Protein AF-A0AAV9MXY5-F1 (afdb_monomer_lite)

Organism: NCBI:txid1690606

Radius of gyration: 18.82 Å; chains: 1; bounding box: 54×36×56 Å

pLDDT: mean 80.59, std 15.65, range [31.28, 97.62]

InterPro domains:
  IPR021858 Fungal transcription factor [PF11951] (12-237)

Sequence (259 aa):
MIIPELVSSTISHNREIFGITLEMYAYLELVSRGTFNSLPGSDGFLPSSISRVLDLVGNFDTCGFLFGIGFDLFNLFPRVCDLRQNRLMQRTEVECSDQTVVQYYQELEQTIRSWQPPRDPLVDKDPEDQSMDLVMVAQMYQQAMLIFLHASFHTATSELDVLQAKIAGIIPEMFCVLRILSSTVSTTMIWPLMMVGSFLRDSAIQEELRIMFRKDPSRSRISRLAVQLLEWVWDDESAFGLSGLDAMVKHHAVDFCFT

Secondary structure (DSSP, 8-state):
---HHHHHHHHHH-HHHHHHHHHHHHHHHHHHHHH-S-STT-SS--HHHHHHHHHHHTTSTTTTTTTGGGHHHHTTHHHHHHHHHHHHHHHHSS----HHHHHHHHHHHHHHHH--------SSS-TTSS-HHHHHHHHHHHHHHHHHHHHHH--SGGGHHHHHHHHTTHHHHHHHHHHH--S---TTTHHHHHHHHTT---HHHHHHHHHHHHT-TT--HHHHHHHHHHHHHHH-TT--HHHHHHHHHHHTT------

Foldseek 3Di:
DDDPVVVVVVCVPCVLVVLVVLLLVLLLVLLDLLQACQAPPVPDDQLVVSLVSLVVSVPGPNRCVQCPLLSVVSNCSSLLSVLLVVLVVCVVPPDDPPPVSVVSLVVSLCVLVPDARDPDPPDPPDPVPPPPLSRLLSVLSSLLVQLSSLCSNQVDPVCVVVSCVSNVVSLVVNVVSVVVRPDACDPSNLSSLLQSLQADQDPVVLVVSVVRLVPPPVVDPSSVVSNVLSVQSNVDPPQGGSNNSNVSCVVVVDDPDPD

Structure (mmCIF, N/CA/C/O backbone):
data_AF-A0AAV9MXY5-F1
#
_entry.id   AF-A0AAV9MXY5-F1
#
loop_
_atom_site.group_PDB
_atom_site.id
_atom_site.type_symbol
_atom_site.label_atom_id
_atom_site.label_alt_id
_atom_site.label_comp_id
_atom_site.label_asym_id
_atom_site.label_entity_id
_atom_site.label_seq_id
_atom_site.pdbx_PDB_ins_code
_atom_site.Cartn_x
_atom_site.Cartn_y
_atom_site.Cartn_z
_atom_site.occupancy
_atom_site.B_iso_or_equiv
_atom_site.auth_seq_id
_atom_site.auth_comp_id
_atom_site.auth_asym_id
_atom_site.auth_atom_id
_atom_site.pdbx_PDB_model_num
ATOM 1 N N . MET A 1 1 ? 22.447 -16.712 8.320 1.00 32.91 1 MET A N 1
ATOM 2 C CA . MET A 1 1 ? 23.877 -16.340 8.256 1.00 32.91 1 MET A CA 1
ATOM 3 C C . MET A 1 1 ? 24.363 -16.637 6.843 1.00 32.91 1 MET A C 1
ATOM 5 O O . MET A 1 1 ? 24.667 -17.781 6.541 1.00 32.91 1 MET A O 1
ATOM 9 N N . ILE A 1 2 ? 24.284 -15.649 5.948 1.00 38.66 2 ILE A N 1
ATOM 10 C CA . ILE A 1 2 ? 24.702 -15.780 4.543 1.00 38.66 2 ILE A CA 1
ATOM 11 C C . ILE A 1 2 ? 26.187 -15.413 4.475 1.00 38.66 2 ILE A C 1
ATOM 13 O O . ILE A 1 2 ? 26.591 -14.394 5.030 1.00 38.66 2 ILE A O 1
ATOM 17 N N . ILE A 1 3 ? 26.993 -16.280 3.862 1.00 42.16 3 ILE A N 1
ATOM 18 C CA . ILE A 1 3 ? 28.456 -16.175 3.784 1.00 42.16 3 ILE A CA 1
ATOM 19 C C . ILE A 1 3 ? 28.829 -14.972 2.885 1.00 42.16 3 ILE A C 1
ATOM 21 O O . ILE A 1 3 ? 28.513 -15.010 1.694 1.00 42.16 3 ILE A O 1
ATOM 25 N N . PRO A 1 4 ? 29.509 -13.927 3.401 1.00 52.19 4 PRO A N 1
ATOM 26 C CA . PRO A 1 4 ? 29.829 -12.701 2.650 1.00 52.19 4 PRO A CA 1
ATOM 27 C C . PRO A 1 4 ? 30.683 -12.919 1.387 1.00 52.19 4 PRO A C 1
ATOM 29 O O . PRO A 1 4 ? 30.607 -12.146 0.435 1.00 52.19 4 PRO A O 1
ATOM 32 N N . GLU A 1 5 ? 31.475 -13.991 1.352 1.00 40.75 5 GLU A N 1
ATOM 33 C CA . GLU A 1 5 ? 32.420 -14.283 0.264 1.00 40.75 5 GLU A CA 1
ATOM 34 C C . GLU A 1 5 ? 31.751 -14.871 -0.992 1.00 40.75 5 GLU A C 1
ATOM 36 O O . GLU A 1 5 ? 32.193 -14.596 -2.106 1.00 40.75 5 GLU A O 1
ATOM 41 N N . LEU A 1 6 ? 30.637 -15.600 -0.843 1.00 43.00 6 LEU A N 1
ATOM 42 C CA . LEU A 1 6 ? 29.835 -16.110 -1.970 1.00 43.00 6 LEU A CA 1
ATOM 43 C C . LEU A 1 6 ? 29.001 -15.006 -2.636 1.00 43.00 6 LEU A C 1
ATOM 45 O O . LEU A 1 6 ? 28.733 -15.053 -3.836 1.00 43.00 6 LEU A O 1
ATOM 49 N N . VAL A 1 7 ? 28.625 -13.987 -1.863 1.00 53.75 7 VAL A N 1
ATOM 50 C CA . VAL A 1 7 ? 27.877 -12.819 -2.338 1.00 53.75 7 VAL A CA 1
ATOM 51 C C . VAL A 1 7 ? 28.765 -11.947 -3.236 1.00 53.75 7 VAL A C 1
ATOM 53 O O . VAL A 1 7 ? 28.333 -11.529 -4.303 1.00 53.75 7 VAL A O 1
ATOM 56 N N . SER A 1 8 ? 30.040 -11.763 -2.886 1.00 54.41 8 SER A N 1
ATOM 57 C CA . SER A 1 8 ? 30.990 -10.945 -3.658 1.00 54.41 8 SER A CA 1
ATOM 58 C C . SER A 1 8 ? 31.306 -11.508 -5.059 1.00 54.41 8 SER A C 1
ATOM 60 O O . SER A 1 8 ? 31.252 -10.762 -6.041 1.00 54.41 8 SER A O 1
ATOM 62 N N . SER A 1 9 ? 31.564 -12.817 -5.201 1.00 49.19 9 SER 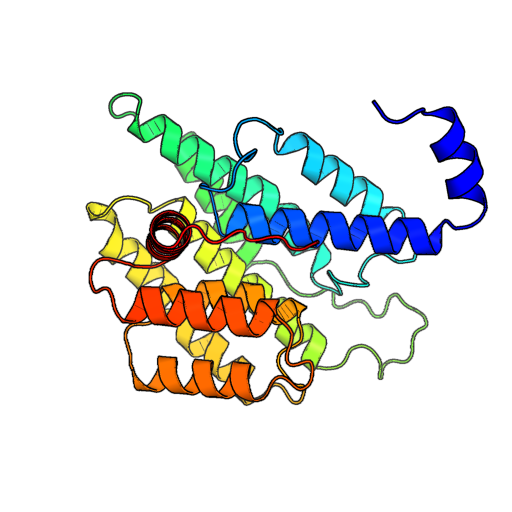A N 1
ATOM 63 C CA . SER A 1 9 ? 31.923 -13.381 -6.515 1.00 49.19 9 SER A CA 1
ATOM 64 C C . SER A 1 9 ? 30.714 -13.553 -7.445 1.00 49.19 9 SER A C 1
ATOM 66 O O . SER A 1 9 ? 30.828 -13.308 -8.647 1.00 49.19 9 SER A O 1
ATOM 68 N N . THR A 1 10 ? 29.532 -13.863 -6.903 1.00 53.00 10 THR A N 1
ATOM 69 C CA . THR A 1 10 ? 28.300 -14.053 -7.693 1.00 53.00 10 THR A CA 1
ATOM 70 C C . THR A 1 10 ? 27.704 -12.722 -8.173 1.00 53.00 10 THR A C 1
ATOM 72 O O . THR A 1 10 ? 27.233 -12.640 -9.309 1.00 53.00 10 THR A O 1
ATOM 75 N N . ILE A 1 11 ? 27.792 -11.654 -7.364 1.00 55.50 11 ILE A N 1
ATOM 76 C CA . ILE A 1 11 ? 27.345 -10.298 -7.745 1.00 55.50 11 ILE A CA 1
ATOM 77 C C . ILE A 1 11 ? 28.124 -9.767 -8.956 1.00 55.50 11 ILE A C 1
ATOM 79 O O . ILE A 1 11 ? 27.550 -9.072 -9.791 1.00 55.50 11 ILE A O 1
ATOM 83 N N . SER A 1 12 ? 29.408 -10.117 -9.089 1.00 55.81 12 SER A N 1
ATOM 84 C CA . SER A 1 12 ? 30.239 -9.631 -10.199 1.00 55.81 12 SER A CA 1
ATOM 85 C C . SER A 1 12 ? 29.849 -10.189 -11.576 1.00 55.81 12 SER A C 1
ATOM 87 O O . SER A 1 12 ? 30.065 -9.509 -12.574 1.00 55.81 12 SER A O 1
ATOM 89 N N . HIS A 1 13 ? 29.250 -11.387 -11.644 1.00 61.22 13 HIS A N 1
ATOM 90 C CA . HIS A 1 13 ? 28.918 -12.050 -12.915 1.00 61.22 13 HIS A CA 1
ATOM 91 C C . HIS A 1 13 ? 27.433 -11.958 -13.303 1.00 61.22 13 HIS A C 1
ATOM 93 O O . HIS A 1 13 ? 27.122 -12.121 -14.476 1.00 61.22 13 HIS A O 1
ATOM 99 N N . ASN A 1 14 ? 26.521 -11.674 -12.361 1.00 80.25 14 ASN A N 1
ATOM 100 C CA . ASN A 1 14 ? 25.072 -11.596 -12.613 1.00 80.25 14 ASN A CA 1
ATOM 101 C C . ASN A 1 14 ? 24.419 -10.402 -11.891 1.00 80.25 14 ASN A C 1
ATOM 103 O O . ASN A 1 14 ? 23.392 -10.543 -11.220 1.00 80.25 14 ASN A O 1
ATOM 107 N N . ARG A 1 15 ? 25.033 -9.217 -12.002 1.00 84.75 15 ARG A N 1
ATOM 108 C CA . ARG A 1 15 ? 24.590 -7.987 -11.320 1.00 84.75 15 ARG A CA 1
ATOM 109 C C . ARG A 1 15 ? 23.134 -7.620 -11.636 1.00 84.75 15 ARG A C 1
ATOM 111 O O . ARG A 1 15 ? 22.418 -7.190 -10.739 1.00 84.75 15 ARG A O 1
ATOM 118 N N . GLU A 1 16 ? 22.691 -7.843 -12.872 1.00 85.75 16 GLU A N 1
ATOM 119 C CA . GLU A 1 16 ? 21.318 -7.570 -13.320 1.00 85.75 16 GLU A CA 1
ATOM 120 C C . GLU A 1 16 ? 20.289 -8.494 -12.656 1.00 85.75 16 GLU A C 1
ATOM 122 O O . GLU A 1 16 ? 19.310 -8.024 -12.084 1.00 85.75 16 GLU A O 1
ATOM 127 N N . ILE A 1 17 ? 20.534 -9.811 -12.659 1.00 87.44 17 ILE A N 1
ATOM 128 C CA . ILE A 1 17 ? 19.643 -10.792 -12.013 1.00 87.44 17 ILE A CA 1
ATOM 129 C C . ILE A 1 17 ? 19.535 -10.495 -10.518 1.00 87.44 17 ILE A C 1
ATOM 131 O O . ILE A 1 17 ? 18.446 -10.561 -9.945 1.00 87.44 17 ILE A O 1
ATOM 135 N N . PHE A 1 18 ? 20.658 -10.148 -9.886 1.00 87.88 18 PHE A N 1
ATOM 136 C CA . PHE A 1 18 ? 20.669 -9.762 -8.483 1.00 87.88 18 PHE A CA 1
ATOM 137 C C . PHE A 1 18 ? 19.835 -8.498 -8.238 1.00 87.88 18 PHE A C 1
ATOM 139 O O . PHE A 1 18 ? 19.018 -8.499 -7.322 1.00 87.88 18 PHE A O 1
ATOM 146 N N . GLY A 1 19 ? 19.986 -7.465 -9.073 1.00 88.06 19 GLY A N 1
ATOM 147 C CA . GLY A 1 19 ? 19.193 -6.236 -8.991 1.00 88.06 19 GLY A CA 1
ATOM 148 C C . GLY A 1 19 ? 17.689 -6.495 -9.116 1.00 88.06 19 GLY A C 1
ATOM 149 O O . GLY A 1 19 ? 16.928 -6.080 -8.246 1.00 88.06 19 GLY A O 1
ATOM 150 N N . ILE A 1 20 ? 17.266 -7.271 -10.121 1.00 88.94 20 ILE A N 1
ATOM 151 C CA . ILE A 1 20 ? 15.855 -7.656 -10.319 1.00 88.94 20 ILE A CA 1
ATOM 152 C C . ILE A 1 20 ? 15.326 -8.451 -9.121 1.00 88.94 20 ILE A C 1
ATOM 154 O O . ILE A 1 20 ? 14.240 -8.175 -8.618 1.00 88.94 20 ILE A O 1
ATOM 158 N N . THR A 1 21 ? 16.092 -9.432 -8.640 1.00 89.00 21 THR A N 1
ATOM 159 C CA . THR A 1 21 ? 15.683 -10.270 -7.500 1.00 89.00 21 THR A CA 1
ATOM 160 C C . THR A 1 21 ? 15.560 -9.442 -6.222 1.00 89.00 21 THR A C 1
ATOM 162 O O . THR A 1 21 ? 14.642 -9.653 -5.430 1.00 89.00 21 THR A O 1
ATOM 165 N N . LEU A 1 22 ? 16.467 -8.484 -6.021 1.00 89.56 22 LEU A N 1
ATOM 166 C CA . LEU A 1 22 ? 16.436 -7.584 -4.876 1.00 89.56 22 LEU A CA 1
ATOM 167 C C . LEU A 1 22 ? 15.227 -6.646 -4.938 1.00 89.56 22 LEU A C 1
ATOM 169 O O . LEU A 1 22 ? 14.566 -6.448 -3.921 1.00 89.56 22 LEU A O 1
ATOM 173 N N . GLU A 1 23 ? 14.905 -6.119 -6.121 1.00 89.38 23 GLU A N 1
ATOM 174 C CA . GLU A 1 23 ? 13.713 -5.297 -6.331 1.00 89.38 23 GLU A CA 1
ATOM 175 C C . GLU A 1 23 ? 12.422 -6.101 -6.107 1.00 89.38 23 GLU A C 1
ATOM 177 O O . GLU A 1 23 ? 11.526 -5.633 -5.408 1.00 89.38 23 GLU A O 1
ATOM 182 N N . MET A 1 24 ? 12.352 -7.342 -6.604 1.00 88.69 24 MET A N 1
ATOM 183 C CA . MET A 1 24 ? 11.257 -8.281 -6.315 1.00 88.69 24 MET A CA 1
ATOM 184 C C . MET A 1 24 ? 11.088 -8.511 -4.819 1.00 88.69 24 MET A C 1
ATOM 186 O O . MET A 1 24 ? 9.983 -8.369 -4.299 1.00 88.69 24 MET A O 1
ATOM 190 N N . TYR A 1 25 ? 12.174 -8.827 -4.116 1.00 88.38 25 TYR A N 1
ATOM 191 C CA . TYR A 1 25 ? 12.146 -9.009 -2.669 1.00 88.38 25 TYR A CA 1
ATOM 192 C C . TYR A 1 25 ? 11.633 -7.751 -1.958 1.00 88.38 25 TYR A C 1
ATOM 194 O O . TYR A 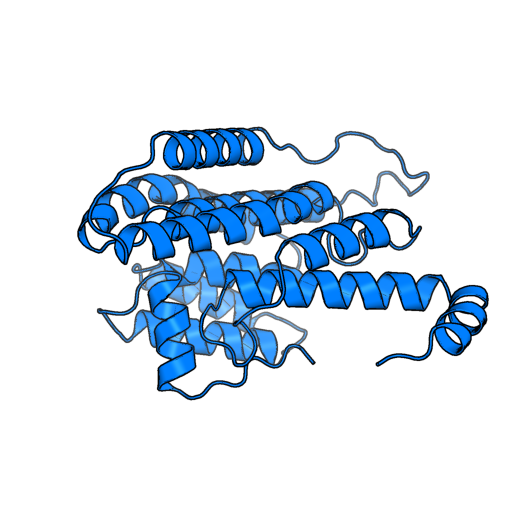1 25 ? 10.727 -7.843 -1.133 1.00 88.38 25 TYR A O 1
ATOM 202 N N . ALA A 1 26 ? 12.163 -6.575 -2.308 1.00 88.94 26 ALA A N 1
ATOM 203 C CA . ALA A 1 26 ? 11.759 -5.311 -1.705 1.00 88.94 26 ALA A CA 1
ATOM 204 C C . ALA A 1 26 ? 10.272 -5.016 -1.942 1.00 88.94 26 ALA A C 1
ATOM 206 O O . ALA A 1 26 ? 9.554 -4.670 -1.005 1.00 88.94 26 ALA A O 1
ATOM 207 N N . TYR A 1 27 ? 9.798 -5.197 -3.176 1.00 89.12 27 TYR A N 1
ATOM 208 C CA . TYR A 1 27 ? 8.403 -4.985 -3.542 1.00 89.12 27 TYR A CA 1
ATOM 209 C C . TYR A 1 27 ? 7.473 -5.894 -2.737 1.00 89.12 27 TYR A C 1
ATOM 211 O O . TYR A 1 27 ? 6.539 -5.408 -2.097 1.00 89.12 27 TYR A O 1
ATOM 219 N N . LEU A 1 28 ? 7.757 -7.199 -2.729 1.00 85.69 28 LEU A N 1
ATOM 220 C CA . LEU A 1 28 ? 6.952 -8.203 -2.035 1.00 85.69 28 LEU A CA 1
ATOM 221 C C . LEU A 1 28 ? 6.921 -7.967 -0.522 1.00 85.69 28 LEU A C 1
ATOM 223 O O . LEU A 1 28 ? 5.862 -8.064 0.099 1.00 85.69 28 LEU A O 1
ATOM 227 N N . GLU A 1 29 ? 8.060 -7.604 0.062 1.00 84.25 29 GLU A N 1
ATOM 228 C CA . GLU A 1 29 ? 8.167 -7.306 1.488 1.00 84.25 29 GLU A CA 1
ATOM 229 C C . GLU A 1 29 ? 7.331 -6.079 1.875 1.00 84.25 29 GLU A C 1
ATOM 231 O O . GLU A 1 29 ? 6.600 -6.110 2.869 1.00 84.25 29 GLU A O 1
ATOM 236 N N . LEU A 1 30 ? 7.386 -5.010 1.072 1.00 86.38 30 LEU A N 1
ATOM 237 C CA . LEU A 1 30 ? 6.607 -3.795 1.310 1.00 86.38 30 LEU A CA 1
ATOM 238 C C . LEU A 1 30 ? 5.102 -4.060 1.237 1.00 86.38 30 LEU A C 1
ATOM 240 O O . LEU A 1 30 ? 4.377 -3.725 2.176 1.00 86.38 30 LEU A O 1
ATOM 244 N N . VAL A 1 31 ? 4.625 -4.695 0.162 1.00 83.31 31 VAL A N 1
ATOM 245 C CA . VAL A 1 31 ? 3.184 -4.946 -0.014 1.00 83.31 31 VAL A CA 1
ATOM 246 C C . VAL A 1 31 ? 2.647 -5.930 1.023 1.00 83.31 31 VAL A C 1
ATOM 248 O O . VAL A 1 31 ? 1.537 -5.742 1.522 1.00 83.31 31 VAL A O 1
ATOM 251 N N . SER A 1 32 ? 3.436 -6.936 1.407 1.00 80.56 32 SER A N 1
ATOM 252 C CA . SER A 1 32 ? 3.076 -7.894 2.454 1.00 80.56 32 SER A CA 1
ATOM 253 C C . SER A 1 32 ? 2.887 -7.197 3.803 1.00 80.56 32 SER A C 1
ATOM 255 O O . SER A 1 32 ? 1.805 -7.265 4.392 1.00 80.56 32 SER A O 1
ATOM 257 N N . ARG A 1 33 ? 3.893 -6.432 4.250 1.00 76.56 33 ARG A N 1
ATOM 258 C CA . ARG A 1 33 ? 3.854 -5.714 5.535 1.00 76.56 33 ARG A CA 1
ATOM 259 C C . ARG A 1 33 ? 2.821 -4.603 5.581 1.00 76.56 33 ARG A C 1
ATOM 261 O O . ARG A 1 33 ? 2.211 -4.377 6.622 1.00 76.56 33 ARG A O 1
ATOM 268 N N . GLY A 1 34 ? 2.637 -3.887 4.474 1.00 72.50 34 GLY A N 1
ATOM 269 C CA . GLY A 1 34 ? 1.617 -2.848 4.404 1.00 72.50 34 GLY A CA 1
ATOM 270 C C . GLY A 1 34 ? 0.218 -3.414 4.578 1.00 72.50 34 GLY A C 1
ATOM 271 O O . GLY A 1 34 ? -0.623 -2.816 5.243 1.00 72.50 34 GLY A O 1
ATOM 272 N N . THR A 1 35 ? -0.023 -4.601 4.032 1.00 75.25 35 THR A N 1
ATOM 273 C CA . THR A 1 35 ? -1.357 -5.200 4.054 1.00 75.25 35 THR A CA 1
ATOM 274 C C . THR A 1 35 ? -1.633 -5.934 5.363 1.00 75.25 35 THR A C 1
ATOM 276 O O . THR A 1 35 ? -2.729 -5.803 5.903 1.00 75.25 35 THR A O 1
ATOM 279 N N . PHE A 1 36 ? -0.650 -6.661 5.905 1.00 76.31 36 PHE A N 1
ATOM 280 C CA . PHE A 1 36 ? -0.881 -7.593 7.007 1.00 76.31 36 PHE A CA 1
ATOM 281 C C . PHE A 1 36 ? 0.110 -7.398 8.159 1.00 76.31 36 PHE A C 1
ATOM 283 O O . PHE A 1 36 ? 1.306 -7.655 8.031 1.00 76.31 36 PHE A O 1
ATOM 290 N N . ASN A 1 37 ? -0.404 -7.036 9.334 1.00 67.75 37 ASN A N 1
ATOM 291 C CA . ASN A 1 37 ? 0.366 -7.055 10.582 1.00 67.75 37 ASN A CA 1
ATOM 292 C C . ASN A 1 37 ? 0.519 -8.473 11.152 1.00 67.75 37 ASN A C 1
ATOM 294 O O . ASN A 1 37 ? 1.359 -8.723 12.013 1.00 67.75 37 ASN A O 1
ATOM 298 N N . SER A 1 38 ? -0.338 -9.390 10.714 1.00 55.78 38 SER A N 1
ATOM 299 C CA . SER A 1 38 ? -0.588 -10.670 11.378 1.00 55.78 38 SER A CA 1
ATOM 300 C C . SER A 1 38 ? 0.292 -11.830 10.911 1.00 55.78 38 SER A C 1
ATOM 302 O O . SER A 1 38 ? 0.141 -12.938 11.424 1.00 55.78 38 SER A O 1
ATOM 304 N N . LEU A 1 39 ? 1.158 -11.609 9.920 1.00 58.00 39 LEU A N 1
ATOM 305 C CA . LEU A 1 39 ? 1.972 -12.674 9.337 1.00 58.00 39 LEU A CA 1
ATOM 306 C C . LEU A 1 39 ? 3.083 -13.128 10.307 1.00 58.00 39 LEU A C 1
ATOM 308 O O . LEU A 1 39 ? 3.733 -12.282 10.923 1.00 58.00 39 LEU A O 1
ATOM 312 N N . PRO A 1 40 ? 3.343 -14.444 10.437 1.00 45.28 40 PRO A N 1
ATOM 313 C CA . PRO A 1 40 ? 4.434 -14.957 11.266 1.00 45.28 40 PRO A CA 1
ATOM 314 C C . PRO A 1 40 ? 5.779 -14.332 10.861 1.00 45.28 40 PRO A C 1
ATOM 316 O O . PRO A 1 40 ? 6.173 -14.412 9.701 1.00 45.28 40 PRO A O 1
ATOM 319 N N . GLY A 1 41 ? 6.491 -13.711 11.809 1.00 50.38 41 GLY A N 1
ATOM 320 C CA . GLY A 1 41 ? 7.754 -13.000 11.543 1.00 50.38 41 GLY A CA 1
ATOM 321 C C . GLY A 1 41 ? 7.619 -11.493 11.281 1.00 50.38 41 GLY A C 1
ATOM 322 O O . GLY A 1 41 ? 8.631 -10.832 11.048 1.00 50.38 41 GLY A O 1
ATOM 323 N N . SER A 1 42 ? 6.406 -10.929 11.368 1.00 51.00 42 SER A N 1
ATOM 324 C CA . SER A 1 42 ? 6.199 -9.472 11.436 1.00 51.00 42 SER A CA 1
ATOM 325 C C . SER A 1 42 ? 6.752 -8.856 12.732 1.00 51.00 42 SER A C 1
ATOM 327 O O . SER A 1 42 ? 7.069 -7.664 12.765 1.00 51.00 42 SER A O 1
ATOM 329 N N . ASP A 1 43 ? 6.959 -9.680 13.763 1.00 45.28 43 ASP A N 1
ATOM 330 C CA . ASP A 1 43 ? 7.679 -9.323 14.982 1.00 45.28 43 ASP A CA 1
ATOM 331 C C . ASP A 1 43 ? 9.185 -9.171 14.698 1.00 45.28 43 ASP A C 1
ATOM 333 O O . ASP A 1 43 ? 9.959 -10.129 14.715 1.00 45.28 43 ASP A O 1
ATOM 337 N N . GLY A 1 44 ? 9.625 -7.931 14.476 1.00 49.72 44 GLY A N 1
ATOM 338 C CA . GLY A 1 44 ? 10.986 -7.528 14.846 1.00 49.72 44 GLY A CA 1
ATOM 339 C C . GLY A 1 44 ? 12.028 -7.343 13.742 1.00 49.72 44 GLY A C 1
ATOM 340 O O . GLY A 1 44 ? 13.189 -7.104 14.075 1.00 49.72 44 GLY A O 1
ATOM 341 N N . PHE A 1 45 ? 11.687 -7.364 12.449 1.00 46.53 45 PHE A N 1
ATOM 342 C CA . PHE A 1 45 ? 12.632 -6.850 11.445 1.00 46.53 45 PHE A CA 1
ATOM 343 C C . PHE A 1 45 ? 12.438 -5.341 11.279 1.00 46.53 45 PHE A C 1
ATOM 345 O O . PHE A 1 45 ? 11.397 -4.893 10.790 1.00 46.53 45 PHE A O 1
ATOM 352 N N . LEU A 1 46 ? 13.441 -4.570 11.708 1.00 52.88 46 LEU A N 1
ATOM 353 C CA . LEU A 1 46 ? 13.393 -3.112 11.741 1.00 52.88 46 LEU A CA 1
ATOM 354 C C . LEU A 1 46 ? 13.049 -2.523 10.358 1.00 52.88 46 LEU A C 1
ATOM 356 O O . LEU A 1 46 ? 13.713 -2.876 9.379 1.00 52.88 46 LEU A O 1
ATOM 360 N N . PRO A 1 47 ? 12.112 -1.564 10.281 1.00 58.47 47 PRO A N 1
ATOM 361 C CA . PRO A 1 47 ? 11.858 -0.717 9.109 1.00 58.47 47 PRO A CA 1
ATOM 362 C C . PRO A 1 47 ? 13.133 -0.104 8.502 1.00 58.47 47 PRO A C 1
ATOM 364 O O . PRO A 1 47 ? 13.244 0.059 7.290 1.00 58.47 47 PRO A O 1
ATOM 367 N N . SER A 1 48 ? 14.172 0.099 9.319 1.00 61.03 48 SER A N 1
ATOM 368 C CA . SER A 1 48 ? 15.500 0.526 8.864 1.00 61.03 48 SER A CA 1
ATOM 369 C C . SER A 1 48 ? 16.182 -0.444 7.890 1.00 61.03 48 SER A C 1
ATOM 371 O O . SER A 1 48 ? 17.027 -0.028 7.102 1.00 61.03 48 SER A O 1
ATOM 373 N N . SER A 1 49 ? 15.833 -1.731 7.910 1.00 74.12 49 SER A N 1
ATOM 374 C CA . SER A 1 49 ? 16.430 -2.730 7.021 1.00 74.12 49 SER A CA 1
ATOM 375 C C . SER A 1 49 ? 15.847 -2.663 5.615 1.00 74.12 49 SER A C 1
ATOM 377 O O . SER A 1 49 ? 16.598 -2.792 4.653 1.00 74.12 49 SER A O 1
ATOM 379 N N . ILE A 1 50 ? 14.536 -2.425 5.480 1.00 81.50 50 ILE A N 1
ATOM 380 C CA . ILE A 1 50 ? 13.900 -2.309 4.162 1.00 81.50 50 ILE A CA 1
ATOM 381 C C . ILE A 1 50 ? 14.279 -0.993 3.479 1.00 81.50 50 ILE A C 1
ATOM 383 O O . ILE A 1 50 ? 14.568 -1.013 2.288 1.00 81.50 50 ILE A O 1
ATOM 387 N N . SER A 1 51 ? 14.420 0.111 4.223 1.00 84.00 51 SER A N 1
ATOM 388 C CA . SER A 1 51 ? 14.934 1.369 3.661 1.00 84.00 51 SER A CA 1
ATOM 389 C C . SER A 1 51 ? 16.338 1.193 3.078 1.00 84.00 51 SER A C 1
ATOM 391 O O . SER A 1 51 ? 16.589 1.595 1.952 1.00 84.00 51 SER A O 1
ATOM 393 N N . ARG A 1 52 ? 17.229 0.477 3.780 1.00 84.69 52 ARG A N 1
ATOM 394 C CA . ARG A 1 52 ? 18.573 0.160 3.261 1.00 84.69 52 ARG A CA 1
ATOM 395 C C . ARG A 1 52 ? 18.543 -0.736 2.026 1.00 84.69 52 ARG A C 1
ATOM 397 O O . ARG A 1 52 ? 19.428 -0.637 1.182 1.00 84.69 52 ARG A O 1
ATOM 404 N N . VAL A 1 53 ? 17.570 -1.644 1.941 1.00 85.62 53 VAL A N 1
ATOM 405 C CA . VAL A 1 53 ? 17.368 -2.476 0.750 1.00 85.62 53 VAL A CA 1
ATOM 406 C C . VAL A 1 53 ? 16.898 -1.614 -0.420 1.00 85.62 53 VAL A C 1
ATOM 408 O O . VAL A 1 53 ? 17.433 -1.779 -1.508 1.00 85.62 53 VAL A O 1
ATOM 411 N N . LEU A 1 54 ? 15.977 -0.671 -0.208 1.00 87.19 54 LEU A N 1
ATOM 412 C CA . LEU A 1 54 ? 15.540 0.266 -1.247 1.00 87.19 54 LEU A CA 1
ATOM 413 C C . LEU A 1 54 ? 16.688 1.169 -1.716 1.00 87.19 54 LEU A C 1
ATOM 415 O O . LEU A 1 54 ? 16.922 1.263 -2.919 1.00 87.19 54 LEU A O 1
ATOM 419 N N . ASP A 1 55 ? 17.479 1.722 -0.793 1.00 88.50 55 ASP A N 1
ATOM 420 C CA . ASP A 1 55 ? 18.691 2.482 -1.132 1.00 88.50 55 ASP A CA 1
ATOM 421 C C . ASP A 1 55 ? 19.644 1.644 -1.998 1.00 88.50 55 ASP A C 1
ATOM 423 O O . ASP A 1 55 ? 20.239 2.137 -2.955 1.00 88.50 55 ASP A O 1
ATOM 427 N N . LEU A 1 56 ? 19.786 0.351 -1.680 1.00 87.00 56 LEU A N 1
ATOM 428 C CA . LEU A 1 56 ? 20.613 -0.573 -2.446 1.00 87.00 56 LEU A CA 1
ATOM 429 C C . LEU A 1 56 ? 20.023 -0.858 -3.835 1.00 87.00 56 LEU A C 1
ATOM 431 O O . LEU A 1 56 ? 20.787 -0.843 -4.797 1.00 87.00 56 LEU A O 1
ATOM 435 N N . VAL A 1 57 ? 18.708 -1.077 -3.950 1.00 87.81 57 VAL A N 1
ATOM 436 C CA . VAL A 1 57 ? 17.995 -1.262 -5.230 1.00 87.81 57 VAL A CA 1
ATOM 437 C C . VAL A 1 57 ? 18.223 -0.063 -6.150 1.00 87.81 57 VAL A C 1
ATOM 439 O O . VAL A 1 57 ? 18.551 -0.260 -7.318 1.00 87.81 57 VAL A O 1
ATOM 442 N N . GLY A 1 58 ? 18.173 1.160 -5.612 1.00 86.88 58 GLY A N 1
ATOM 443 C CA . GLY A 1 58 ? 18.430 2.395 -6.361 1.00 86.88 58 GLY A CA 1
ATOM 444 C C . GLY A 1 58 ? 19.821 2.488 -7.006 1.00 86.88 58 GLY A C 1
ATOM 445 O O . GLY A 1 58 ? 20.015 3.293 -7.911 1.00 86.88 58 GLY A O 1
ATOM 446 N N . ASN A 1 59 ? 20.783 1.651 -6.595 1.00 88.19 59 ASN A N 1
ATOM 447 C CA . ASN A 1 59 ? 22.139 1.609 -7.161 1.00 88.19 59 ASN A CA 1
ATOM 448 C C . ASN A 1 59 ? 22.307 0.609 -8.328 1.00 88.19 59 ASN A C 1
ATOM 450 O O . ASN A 1 59 ? 23.435 0.392 -8.796 1.00 88.19 59 ASN A O 1
ATOM 454 N N . PHE A 1 60 ? 21.233 -0.055 -8.764 1.00 86.25 60 PHE A N 1
ATOM 455 C CA . PHE A 1 60 ? 21.246 -0.982 -9.899 1.00 86.25 60 PHE A CA 1
ATOM 456 C C . PHE A 1 60 ? 20.583 -0.364 -11.129 1.00 86.25 60 PHE A C 1
ATOM 458 O O . PHE A 1 60 ? 19.523 0.242 -11.028 1.00 86.25 60 PHE A O 1
ATOM 465 N N . ASP A 1 61 ? 21.149 -0.627 -12.308 1.00 84.75 61 ASP A N 1
ATOM 466 C CA . ASP A 1 61 ? 20.585 -0.180 -13.593 1.00 84.75 61 ASP A CA 1
ATOM 467 C C . ASP A 1 61 ? 19.235 -0.850 -13.913 1.00 84.75 61 ASP A C 1
ATOM 469 O O . ASP A 1 61 ? 18.478 -0.385 -14.760 1.00 84.75 61 ASP A O 1
ATOM 473 N N . THR A 1 62 ? 18.921 -1.952 -13.223 1.00 84.38 62 THR A N 1
ATOM 474 C CA . THR A 1 62 ? 17.636 -2.656 -13.315 1.00 84.38 62 THR A CA 1
ATOM 475 C C . THR A 1 62 ? 16.539 -2.035 -12.451 1.00 84.38 62 THR A C 1
ATOM 477 O O . THR A 1 62 ? 15.420 -2.538 -12.486 1.00 84.38 62 THR A O 1
ATOM 480 N N . CYS A 1 63 ? 16.856 -1.004 -11.655 1.00 83.31 63 CYS A N 1
ATOM 481 C CA . CYS A 1 63 ? 15.903 -0.338 -10.772 1.00 83.31 63 CYS A CA 1
ATOM 482 C C . CYS A 1 63 ? 14.699 0.192 -11.561 1.00 83.31 63 CYS A C 1
ATOM 484 O O . CYS A 1 63 ? 14.853 0.844 -12.596 1.00 83.31 63 CYS A O 1
ATOM 486 N N . GLY A 1 64 ? 13.501 -0.079 -11.052 1.00 80.50 64 GLY A N 1
ATOM 487 C CA . GLY A 1 64 ? 12.243 0.306 -11.680 1.00 80.50 64 GLY A CA 1
ATOM 488 C C . GLY A 1 64 ? 11.617 -0.815 -12.505 1.00 80.50 64 GLY A C 1
ATOM 489 O O . GLY A 1 64 ? 10.600 -0.583 -13.156 1.00 80.50 64 GLY A O 1
ATOM 490 N N . PHE A 1 65 ? 12.161 -2.035 -12.463 1.00 81.62 65 PHE A N 1
ATOM 491 C CA . PHE A 1 65 ? 11.542 -3.194 -13.104 1.00 81.62 65 PHE A CA 1
ATOM 492 C C . PHE A 1 65 ? 10.136 -3.493 -12.543 1.00 81.62 65 PHE A C 1
ATOM 494 O O . PHE A 1 65 ? 9.235 -3.853 -13.299 1.00 81.62 65 PHE A O 1
ATOM 501 N N . LEU A 1 66 ? 9.930 -3.319 -11.234 1.00 83.50 66 LEU A N 1
ATOM 502 C CA . LEU A 1 66 ? 8.626 -3.463 -10.575 1.00 83.50 66 LEU A CA 1
ATOM 503 C C . LEU A 1 66 ? 8.082 -2.141 -10.054 1.00 83.50 66 LEU A C 1
ATOM 505 O O . LEU A 1 66 ? 6.883 -1.887 -10.165 1.00 83.50 66 LEU A O 1
ATOM 509 N N . PHE A 1 67 ? 8.943 -1.309 -9.474 1.00 83.75 67 PHE A N 1
ATOM 510 C CA . PHE A 1 67 ? 8.525 -0.033 -8.903 1.00 83.75 67 PHE A CA 1
ATOM 511 C C . PHE A 1 67 ? 8.244 1.026 -9.975 1.00 83.75 67 PHE A C 1
ATOM 513 O O . PHE A 1 67 ? 7.507 1.984 -9.721 1.00 83.75 67 PHE A O 1
ATOM 520 N N . GLY A 1 68 ? 8.798 0.844 -11.179 1.00 85.50 68 GLY A N 1
ATOM 521 C CA . GLY A 1 68 ? 8.654 1.764 -12.299 1.00 85.50 68 GLY A CA 1
ATOM 522 C C . GLY A 1 68 ? 9.011 3.199 -11.923 1.00 85.50 68 GLY A C 1
ATOM 523 O O . GLY A 1 68 ? 9.869 3.467 -11.084 1.00 85.50 68 GLY A O 1
ATOM 524 N N . ILE A 1 69 ? 8.266 4.135 -12.504 1.00 85.88 69 ILE A N 1
ATOM 525 C CA . ILE A 1 69 ? 8.377 5.571 -12.212 1.00 85.88 69 ILE A CA 1
ATOM 526 C C . ILE A 1 69 ? 7.891 5.948 -10.799 1.00 85.88 69 ILE A C 1
ATOM 528 O O . ILE A 1 69 ? 8.004 7.102 -10.395 1.00 85.88 69 ILE A O 1
ATOM 532 N N . GLY A 1 70 ? 7.311 4.998 -10.058 1.00 87.31 70 GLY A N 1
ATOM 533 C CA . GLY A 1 70 ? 6.792 5.186 -8.706 1.00 87.31 70 GLY A CA 1
ATOM 534 C C . GLY A 1 70 ? 7.808 4.901 -7.600 1.00 87.31 70 GLY A C 1
ATOM 535 O O . GLY A 1 70 ? 7.426 4.948 -6.437 1.00 87.31 70 GLY A O 1
ATOM 536 N N . PHE A 1 71 ? 9.072 4.595 -7.914 1.00 89.50 71 PHE A N 1
ATOM 537 C CA . PHE A 1 71 ? 10.086 4.193 -6.926 1.00 89.50 71 PHE A CA 1
ATOM 538 C C . PHE A 1 71 ? 10.172 5.116 -5.697 1.00 89.50 71 PHE A C 1
ATOM 540 O O . PHE A 1 71 ? 10.132 4.641 -4.561 1.00 89.50 71 PHE A O 1
ATOM 547 N N . ASP A 1 72 ? 10.169 6.435 -5.899 1.00 89.94 72 ASP A N 1
ATOM 548 C CA . ASP A 1 72 ? 10.216 7.415 -4.803 1.00 89.94 72 ASP A CA 1
ATOM 549 C C . ASP A 1 72 ? 9.025 7.316 -3.846 1.00 89.94 72 ASP A C 1
ATOM 551 O O . ASP A 1 72 ? 9.154 7.556 -2.645 1.00 89.94 72 ASP A O 1
ATOM 555 N N . LEU A 1 73 ? 7.858 6.924 -4.355 1.00 91.19 73 LEU A N 1
ATOM 556 C CA . LEU A 1 73 ? 6.677 6.701 -3.535 1.00 91.19 73 LEU A CA 1
ATOM 557 C C . LEU A 1 73 ? 6.856 5.466 -2.636 1.00 91.19 73 LEU A C 1
ATOM 559 O O . LEU A 1 73 ? 6.444 5.487 -1.476 1.00 91.19 73 LEU A O 1
ATOM 563 N N . PHE A 1 74 ? 7.514 4.411 -3.126 1.00 89.88 74 PHE A N 1
ATOM 564 C CA . PHE A 1 74 ? 7.826 3.227 -2.318 1.00 89.88 74 PHE A CA 1
ATOM 565 C C . PHE A 1 74 ? 8.861 3.518 -1.225 1.00 89.88 74 PHE A C 1
ATOM 567 O O . PHE A 1 74 ? 8.787 2.911 -0.159 1.00 89.88 74 PHE A O 1
ATOM 574 N N . ASN A 1 75 ? 9.736 4.512 -1.407 1.00 89.88 75 ASN A N 1
ATOM 575 C CA . ASN A 1 75 ? 10.624 4.995 -0.339 1.00 89.88 75 ASN A CA 1
ATOM 576 C C . ASN A 1 75 ? 9.863 5.634 0.838 1.00 89.88 75 ASN A C 1
ATOM 578 O O . ASN A 1 75 ? 10.385 5.709 1.952 1.00 89.88 75 ASN A O 1
ATOM 582 N N . LEU A 1 76 ? 8.610 6.056 0.635 1.00 92.25 76 LEU A N 1
ATOM 583 C CA . LEU A 1 76 ? 7.743 6.549 1.711 1.00 92.25 76 LEU A CA 1
ATOM 584 C C . LEU A 1 76 ? 7.034 5.415 2.462 1.00 92.25 76 LEU A C 1
ATOM 586 O O . LEU A 1 76 ? 6.596 5.616 3.593 1.00 92.25 76 LEU A O 1
ATOM 590 N N . PHE A 1 77 ? 6.952 4.217 1.882 1.00 90.31 77 PHE A N 1
ATOM 591 C CA . PHE A 1 77 ? 6.228 3.082 2.455 1.00 90.31 77 PHE A CA 1
ATOM 592 C C . PHE A 1 77 ? 6.734 2.695 3.860 1.00 90.31 77 PHE A C 1
ATOM 594 O O . PHE A 1 77 ? 5.908 2.613 4.776 1.00 90.31 77 PHE A O 1
ATOM 601 N N . PRO A 1 78 ? 8.056 2.535 4.108 1.00 89.06 78 PRO A N 1
ATOM 602 C CA . PRO A 1 78 ? 8.563 2.211 5.444 1.00 89.06 78 PRO A CA 1
ATOM 603 C C . PRO A 1 78 ? 8.168 3.255 6.493 1.00 89.06 78 PRO A C 1
ATOM 605 O O . PRO A 1 78 ? 7.805 2.900 7.610 1.00 89.06 78 PRO A O 1
ATOM 608 N N . ARG A 1 79 ? 8.140 4.537 6.109 1.00 91.38 79 ARG A N 1
ATOM 609 C CA . ARG A 1 79 ? 7.758 5.645 6.994 1.00 91.38 79 ARG A CA 1
ATOM 610 C C . ARG A 1 79 ? 6.291 5.573 7.421 1.00 91.38 79 ARG A C 1
ATOM 612 O O . ARG A 1 79 ? 5.970 5.927 8.555 1.00 91.38 79 ARG A O 1
ATOM 619 N N . VAL A 1 80 ? 5.405 5.107 6.538 1.00 92.06 80 VAL A N 1
ATOM 620 C CA . VAL A 1 80 ? 3.992 4.866 6.875 1.00 92.06 80 VAL A CA 1
ATOM 621 C C . VAL A 1 80 ? 3.852 3.653 7.799 1.00 92.06 80 VAL A C 1
ATOM 623 O O . VAL A 1 80 ? 3.078 3.701 8.755 1.00 92.06 80 VAL A O 1
ATOM 626 N N . CYS A 1 81 ? 4.636 2.594 7.579 1.00 87.62 81 CYS A N 1
ATOM 627 C CA . CYS A 1 81 ? 4.689 1.451 8.494 1.00 87.62 81 CYS A CA 1
ATOM 628 C C . CYS A 1 81 ? 5.164 1.860 9.900 1.00 87.62 81 CYS A C 1
ATOM 630 O O . CYS A 1 81 ? 4.547 1.447 10.884 1.00 87.62 81 CYS A O 1
ATOM 632 N N . ASP A 1 82 ? 6.189 2.713 10.004 1.00 86.56 82 ASP A N 1
ATOM 633 C CA . ASP A 1 82 ? 6.657 3.277 11.281 1.00 86.56 82 ASP A CA 1
ATOM 634 C C . ASP A 1 82 ? 5.543 4.045 11.993 1.00 86.56 82 ASP A C 1
ATOM 636 O O . ASP A 1 82 ? 5.290 3.843 13.182 1.00 86.56 82 ASP A O 1
ATOM 640 N N . LEU A 1 83 ? 4.829 4.901 11.253 1.00 89.06 83 LEU A N 1
ATOM 641 C CA . LEU A 1 83 ? 3.689 5.643 11.783 1.00 89.06 83 LEU A CA 1
ATOM 642 C C . LEU A 1 83 ? 2.612 4.693 12.327 1.00 89.06 83 LEU A C 1
ATOM 644 O O . LEU A 1 83 ? 2.119 4.908 13.437 1.00 89.06 83 LEU A O 1
ATOM 648 N N . ARG A 1 84 ? 2.271 3.636 11.577 1.00 87.19 84 ARG A N 1
ATOM 649 C CA . ARG A 1 84 ? 1.302 2.610 11.997 1.00 87.19 84 ARG A CA 1
ATOM 650 C C . ARG A 1 84 ? 1.726 1.969 13.318 1.00 87.19 84 ARG A C 1
ATOM 652 O O . ARG A 1 84 ? 0.907 1.858 14.228 1.00 87.19 84 ARG A O 1
ATOM 659 N N . GLN A 1 85 ? 2.992 1.569 13.443 1.00 84.00 85 GLN A N 1
ATOM 660 C CA . GLN A 1 85 ? 3.521 0.948 14.663 1.00 84.00 85 GLN A CA 1
ATOM 661 C C . GLN A 1 85 ? 3.492 1.910 15.853 1.00 84.00 85 GLN A C 1
ATOM 663 O O . GLN A 1 85 ? 2.950 1.558 16.902 1.00 84.00 85 GLN A O 1
ATOM 668 N N . ASN A 1 86 ? 3.975 3.142 15.674 1.00 84.44 86 ASN A N 1
ATOM 669 C CA . ASN A 1 86 ? 3.944 4.174 16.714 1.00 84.44 86 ASN A CA 1
ATOM 670 C C . ASN A 1 86 ? 2.512 4.431 17.202 1.00 84.44 86 ASN A C 1
ATOM 672 O O . ASN A 1 86 ? 2.262 4.517 18.405 1.00 84.44 86 ASN A O 1
ATOM 676 N N . ARG A 1 87 ? 1.544 4.482 16.277 1.00 84.94 87 ARG A N 1
ATOM 677 C CA . ARG A 1 87 ? 0.128 4.680 16.605 1.00 84.94 87 ARG A CA 1
ATOM 678 C C . ARG A 1 87 ? -0.470 3.506 17.383 1.00 84.94 87 ARG A C 1
ATOM 680 O O . ARG A 1 87 ? -1.301 3.730 18.261 1.00 84.94 87 ARG A O 1
ATOM 687 N N . LEU A 1 88 ? -0.064 2.271 17.086 1.00 80.88 88 LEU A N 1
ATOM 688 C CA . LEU A 1 88 ? -0.492 1.081 17.832 1.00 80.88 88 LEU A CA 1
ATOM 689 C C . LEU A 1 88 ? 0.104 1.048 19.250 1.00 80.88 88 LEU A C 1
ATOM 691 O O . LEU A 1 88 ? -0.611 0.730 20.203 1.00 80.88 88 LEU A O 1
ATOM 695 N N . MET A 1 89 ? 1.374 1.434 19.413 1.00 79.69 89 MET A N 1
ATOM 696 C CA . MET A 1 89 ? 2.033 1.508 20.726 1.00 79.69 89 MET A CA 1
ATOM 697 C C . MET A 1 89 ? 1.386 2.569 21.631 1.00 79.69 89 MET A C 1
ATOM 699 O O . MET A 1 89 ? 1.030 2.263 22.767 1.00 79.69 89 MET A O 1
ATOM 703 N N . GLN A 1 90 ? 1.102 3.764 21.098 1.00 78.88 90 GLN A N 1
ATOM 704 C CA . GLN A 1 90 ? 0.418 4.854 21.819 1.00 78.88 90 GLN A CA 1
ATOM 70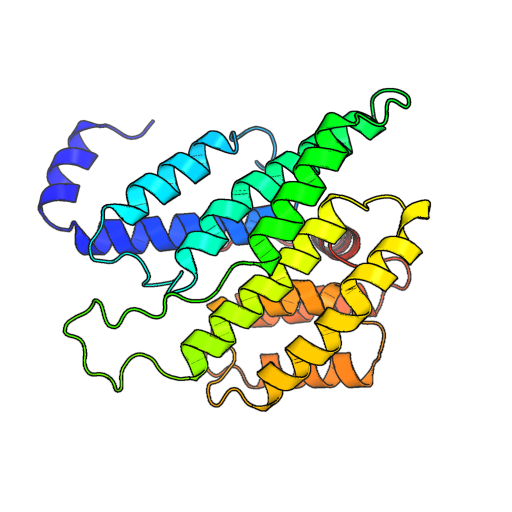5 C C . GLN A 1 90 ? -0.972 4.513 22.352 1.00 78.88 90 GLN A C 1
ATOM 707 O O . GLN A 1 90 ? -1.495 5.230 23.194 1.00 78.88 90 GLN A O 1
ATOM 712 N N . ARG A 1 91 ? -1.621 3.478 21.818 1.00 71.62 91 ARG A N 1
ATOM 713 C CA . ARG A 1 91 ? -2.922 3.022 22.323 1.00 71.62 91 ARG A CA 1
ATOM 714 C C . ARG A 1 91 ? -2.804 2.054 23.478 1.00 71.62 91 ARG A C 1
ATOM 716 O O . ARG A 1 91 ? -3.748 1.900 24.244 1.00 71.62 91 ARG A O 1
ATOM 723 N N . THR A 1 92 ? -1.680 1.355 23.539 1.00 71.00 92 THR A N 1
ATOM 724 C CA . THR A 1 92 ? -1.406 0.377 24.586 1.00 71.00 92 THR A CA 1
ATOM 725 C C . THR A 1 92 ? -0.908 1.085 25.846 1.00 71.00 92 THR A C 1
ATOM 727 O O . THR A 1 92 ? -1.212 0.660 26.958 1.00 71.00 92 THR A O 1
ATOM 730 N N . GLU A 1 93 ? -0.200 2.202 25.678 1.00 66.75 93 GLU A N 1
ATOM 731 C CA . GLU A 1 93 ? 0.193 3.107 26.756 1.00 66.75 93 GLU A CA 1
ATOM 732 C C . GLU A 1 93 ? -0.890 4.183 26.943 1.00 66.75 93 GLU A C 1
ATOM 734 O O . GLU A 1 93 ? -1.388 4.747 25.977 1.00 66.75 93 GLU A O 1
ATOM 739 N N . VAL A 1 94 ? -1.327 4.434 28.178 1.00 57.03 94 VAL A N 1
ATOM 740 C CA . VAL A 1 94 ? -2.486 5.296 28.478 1.00 57.03 94 VAL A CA 1
ATOM 741 C C . VAL A 1 94 ? -2.319 6.708 27.892 1.00 57.03 94 VAL A C 1
ATOM 743 O O . VAL A 1 94 ? -1.426 7.448 28.292 1.00 57.03 94 VAL A O 1
ATOM 746 N N . GLU A 1 95 ? -3.223 7.041 26.963 1.00 54.03 95 GLU A N 1
ATOM 747 C CA . GLU A 1 95 ? -3.607 8.365 26.448 1.00 54.03 95 GLU A CA 1
ATOM 748 C C . GLU A 1 95 ? -2.547 9.472 26.539 1.00 54.03 95 GLU A C 1
ATOM 750 O O . GLU A 1 95 ? -2.669 10.427 27.306 1.00 54.03 95 GLU A O 1
ATOM 755 N N . CYS A 1 96 ? -1.557 9.424 25.652 1.00 51.44 96 CYS A N 1
ATOM 756 C CA . CYS A 1 96 ? -0.878 10.645 25.241 1.00 51.44 96 CYS A CA 1
ATOM 757 C C . CYS A 1 96 ? -0.953 10.757 23.719 1.00 51.44 96 CYS A C 1
ATOM 759 O O . CYS A 1 96 ? -0.270 10.045 22.983 1.00 51.44 96 CYS A O 1
ATOM 761 N N . SER A 1 97 ? -1.832 11.639 23.236 1.00 61.44 97 SER A N 1
ATOM 762 C CA . SER A 1 97 ? -1.803 12.097 21.848 1.00 61.44 97 SER A CA 1
ATOM 763 C C . SER A 1 97 ? -0.495 12.856 21.636 1.00 61.44 97 SER A C 1
ATOM 765 O O . SER A 1 97 ? -0.437 14.063 21.867 1.00 61.44 97 SER A O 1
ATOM 767 N N . ASP A 1 98 ? 0.554 12.154 21.216 1.00 76.38 98 ASP A N 1
ATOM 768 C CA . ASP A 1 98 ? 1.830 12.785 20.912 1.00 76.38 98 ASP A CA 1
ATOM 769 C C . ASP A 1 98 ? 1.659 13.693 19.692 1.00 76.38 98 ASP A C 1
ATOM 771 O O . ASP A 1 98 ? 1.460 13.237 18.559 1.00 76.38 98 ASP A O 1
ATOM 775 N N . GLN A 1 99 ? 1.732 15.000 19.933 1.00 84.19 99 GLN A N 1
ATOM 776 C CA . GLN A 1 99 ? 1.690 16.025 18.898 1.00 84.19 99 GLN A CA 1
ATOM 777 C C . GLN A 1 99 ? 2.736 15.764 17.801 1.00 84.19 99 GLN A C 1
ATOM 779 O O . GLN A 1 99 ? 2.481 16.068 16.635 1.00 84.19 99 GLN A O 1
ATOM 784 N N . THR A 1 100 ? 3.855 15.124 18.148 1.00 86.50 100 THR A N 1
ATOM 785 C CA . THR A 1 100 ? 4.914 14.717 17.216 1.00 86.50 100 THR A CA 1
ATOM 786 C C . THR A 1 100 ? 4.407 13.708 16.182 1.00 86.50 100 THR A C 1
ATOM 788 O O . THR A 1 100 ? 4.706 13.827 14.997 1.00 86.50 100 THR A O 1
ATOM 791 N N . VAL A 1 101 ? 3.584 12.737 16.591 1.00 87.56 101 VAL A N 1
ATOM 792 C CA . VAL A 1 101 ? 3.045 11.705 15.685 1.00 87.56 101 VAL A CA 1
ATOM 793 C C . VAL A 1 101 ? 1.973 12.278 14.758 1.00 87.56 101 VAL A C 1
ATOM 795 O O . VAL A 1 101 ? 1.906 11.900 13.589 1.00 87.56 101 VAL A O 1
ATOM 798 N N . VAL A 1 102 ? 1.182 13.244 15.237 1.00 91.12 102 VAL A N 1
ATOM 799 C CA . VAL A 1 102 ? 0.230 13.989 14.396 1.00 91.12 102 VAL A CA 1
ATOM 800 C C . VAL A 1 102 ? 0.966 14.813 13.335 1.00 91.12 102 VAL A C 1
ATOM 802 O O . VAL A 1 102 ? 0.581 14.781 12.167 1.00 91.12 102 VAL A O 1
ATOM 805 N N . GLN A 1 103 ? 2.031 15.524 13.720 1.00 93.06 103 GLN A N 1
ATOM 806 C CA . GLN A 1 103 ? 2.862 16.293 12.785 1.00 93.06 103 GLN A CA 1
ATOM 807 C C . GLN A 1 103 ? 3.506 15.381 11.739 1.00 93.06 103 GLN A C 1
ATOM 809 O O . GLN A 1 103 ? 3.390 15.647 10.545 1.00 93.06 103 GLN A O 1
ATOM 814 N N . TYR A 1 104 ? 4.076 14.251 12.166 1.00 94.00 104 TYR A N 1
ATOM 815 C CA . TYR A 1 104 ? 4.676 13.275 11.258 1.00 94.00 104 TYR A CA 1
ATOM 816 C C . TYR A 1 104 ? 3.670 12.711 10.240 1.00 94.00 104 TYR A C 1
ATOM 818 O O . TYR A 1 104 ? 3.980 12.579 9.055 1.00 94.00 104 TYR A O 1
ATOM 826 N N . TYR A 1 105 ? 2.435 12.437 10.672 1.00 95.88 105 TYR A N 1
ATOM 827 C CA . TYR A 1 105 ? 1.339 12.057 9.778 1.00 95.88 105 TYR A CA 1
ATOM 828 C C . TYR A 1 105 ? 1.013 13.157 8.751 1.00 95.88 105 TYR A C 1
ATOM 830 O O . TYR A 1 105 ? 0.880 12.861 7.564 1.00 95.88 105 TYR A O 1
ATOM 838 N N . GLN A 1 106 ? 0.906 14.419 9.180 1.00 96.62 106 GLN A N 1
ATOM 839 C CA . GLN A 1 106 ? 0.587 15.546 8.292 1.00 96.62 106 GLN A CA 1
ATOM 840 C C . GLN A 1 106 ? 1.687 15.786 7.251 1.00 96.62 106 GLN A C 1
ATOM 842 O O . GLN A 1 106 ? 1.386 16.020 6.080 1.00 96.62 106 GLN A O 1
ATOM 847 N N . GLU A 1 107 ? 2.951 15.677 7.659 1.00 97.06 107 GLU A N 1
ATOM 848 C CA . GLU A 1 107 ? 4.106 15.766 6.763 1.00 97.06 107 GLU A CA 1
ATOM 849 C C . GLU A 1 107 ? 4.092 14.653 5.710 1.00 97.06 107 GLU A C 1
ATOM 851 O O . GLU A 1 107 ? 4.305 14.920 4.523 1.00 97.06 107 GLU A O 1
ATOM 856 N N . LEU A 1 108 ? 3.807 13.409 6.115 1.00 97.06 108 LEU A N 1
ATOM 857 C CA . LEU A 1 108 ? 3.666 12.284 5.189 1.00 97.06 108 LEU A CA 1
ATOM 858 C C . LEU A 1 108 ? 2.484 12.477 4.236 1.00 97.06 108 LEU A C 1
ATOM 860 O O . LEU A 1 108 ? 2.647 12.277 3.033 1.00 97.06 108 LEU A O 1
ATOM 864 N N . GLU A 1 109 ? 1.326 12.915 4.741 1.00 97.62 109 GLU A N 1
ATOM 865 C CA . GLU A 1 109 ? 0.143 13.207 3.922 1.00 97.62 109 GLU A CA 1
ATOM 866 C C . GLU A 1 109 ? 0.477 14.256 2.857 1.00 97.62 109 GLU A C 1
ATOM 868 O O . GLU A 1 109 ? 0.202 14.048 1.674 1.00 97.62 109 GLU A O 1
ATOM 873 N N . GLN A 1 110 ? 1.112 15.362 3.250 1.00 97.31 110 GLN A N 1
ATOM 874 C CA . GLN A 1 110 ? 1.508 16.414 2.320 1.00 97.31 110 GLN A CA 1
ATOM 875 C C . GLN A 1 110 ? 2.532 15.910 1.300 1.00 97.31 110 GLN A C 1
ATOM 877 O O . GLN A 1 110 ? 2.371 16.167 0.107 1.00 97.31 110 GLN A O 1
ATOM 882 N N . THR A 1 111 ? 3.546 15.166 1.746 1.00 97.31 111 THR A N 1
ATOM 883 C CA . THR A 1 111 ? 4.588 14.616 0.869 1.00 97.31 111 THR A CA 1
ATOM 884 C C . THR A 1 111 ? 3.967 13.712 -0.192 1.00 97.31 111 THR A C 1
ATOM 886 O O . THR A 1 111 ? 4.174 13.945 -1.381 1.00 97.31 111 THR A O 1
ATOM 889 N N . ILE A 1 112 ? 3.129 12.751 0.214 1.00 96.94 112 ILE A N 1
ATOM 890 C CA . ILE A 1 112 ? 2.478 11.814 -0.709 1.00 96.94 112 ILE A CA 1
ATOM 891 C C . ILE A 1 112 ? 1.526 12.553 -1.652 1.00 96.94 112 ILE A C 1
ATOM 893 O O . ILE A 1 112 ? 1.555 12.284 -2.846 1.00 96.94 112 ILE A O 1
ATOM 897 N N . ARG A 1 113 ? 0.723 13.516 -1.175 1.00 95.62 113 ARG A N 1
ATOM 898 C CA . ARG A 1 113 ? -0.178 14.306 -2.043 1.00 95.62 113 ARG A CA 1
ATOM 899 C C . ARG A 1 113 ? 0.573 15.168 -3.056 1.00 95.62 113 ARG A C 1
ATOM 901 O O . ARG A 1 113 ? 0.108 15.339 -4.176 1.00 95.62 113 ARG A O 1
ATOM 908 N N . SER A 1 114 ? 1.702 15.742 -2.648 1.00 95.25 114 SER A N 1
ATOM 909 C CA . SER A 1 114 ? 2.517 16.613 -3.501 1.00 95.25 114 SER A CA 1
ATOM 910 C C . SER A 1 114 ? 3.390 15.845 -4.492 1.00 95.25 114 SER A C 1
ATOM 912 O O . SER A 1 114 ? 3.894 16.446 -5.440 1.00 95.25 114 SER A O 1
ATOM 914 N N . TRP A 1 115 ? 3.552 14.533 -4.290 1.00 95.00 115 TRP A N 1
ATOM 915 C CA . TRP A 1 115 ? 4.293 13.681 -5.205 1.00 95.00 115 TRP A CA 1
ATOM 916 C C . TRP A 1 115 ? 3.687 13.752 -6.608 1.00 95.00 115 TRP A C 1
ATOM 918 O O . TRP A 1 115 ? 2.466 13.795 -6.791 1.00 95.00 115 TRP A O 1
ATOM 928 N N . GLN A 1 116 ? 4.560 13.796 -7.604 1.00 90.00 116 GLN A N 1
ATOM 929 C CA . GLN A 1 116 ? 4.207 13.765 -9.012 1.00 90.00 116 GLN A CA 1
ATOM 930 C C . GLN A 1 116 ? 5.169 12.801 -9.704 1.00 90.00 116 GLN A C 1
ATOM 932 O O . GLN A 1 116 ? 6.355 12.808 -9.362 1.00 90.00 116 GLN A O 1
ATOM 937 N N . PRO A 1 117 ? 4.695 12.019 -10.687 1.00 84.88 117 PRO A N 1
ATOM 938 C CA . PRO A 1 117 ? 5.575 11.209 -11.511 1.00 84.88 117 PRO A CA 1
ATOM 939 C C . PRO A 1 117 ? 6.702 12.071 -12.103 1.00 84.88 117 PRO A C 1
ATOM 941 O O . PRO A 1 117 ? 6.430 13.208 -12.523 1.00 84.88 117 PRO A O 1
ATOM 944 N N . PRO A 1 118 ? 7.950 11.569 -12.141 1.00 81.19 118 PRO A N 1
ATOM 945 C CA . PRO A 1 118 ? 9.055 12.271 -12.777 1.00 81.19 118 PRO A CA 1
ATOM 946 C C . PRO A 1 118 ? 8.668 12.699 -14.195 1.00 81.19 118 PRO A C 1
ATOM 948 O O . PRO A 1 118 ? 8.220 11.887 -14.999 1.00 81.19 118 PRO A O 1
ATOM 951 N N . ARG A 1 119 ? 8.813 13.995 -14.489 1.00 64.44 119 ARG A N 1
ATOM 952 C CA . ARG A 1 119 ? 8.510 14.566 -15.814 1.00 64.44 119 ARG A CA 1
ATOM 953 C C . ARG A 1 119 ? 9.670 14.421 -16.799 1.00 64.44 119 ARG A C 1
ATOM 955 O O . ARG A 1 119 ? 9.522 14.805 -17.955 1.00 64.44 119 ARG A O 1
ATOM 962 N N . ASP A 1 120 ? 10.822 13.951 -16.326 1.00 57.62 120 ASP A N 1
ATOM 963 C CA . ASP A 1 120 ? 12.057 13.973 -17.098 1.00 57.62 120 ASP A CA 1
ATOM 964 C C . ASP A 1 120 ? 12.136 12.778 -18.065 1.00 57.62 120 ASP A C 1
ATOM 966 O O . ASP A 1 120 ? 11.962 11.631 -17.640 1.00 57.62 120 ASP A O 1
ATOM 970 N N . PRO A 1 121 ? 12.460 13.010 -19.349 1.00 45.56 121 PRO A N 1
ATOM 971 C CA . PRO A 1 121 ? 12.741 11.975 -20.340 1.00 45.56 121 PRO A CA 1
ATOM 972 C C . PRO A 1 121 ? 14.161 11.400 -20.171 1.00 45.56 121 PRO A C 1
ATOM 974 O O . PRO A 1 121 ? 14.857 11.145 -21.148 1.00 45.56 121 PRO A O 1
ATOM 977 N N . LEU A 1 122 ? 14.634 11.219 -18.933 1.00 43.66 122 LEU A N 1
ATOM 978 C CA . LEU A 1 122 ? 15.989 10.737 -18.642 1.00 43.66 122 LEU A CA 1
ATOM 979 C C . LEU A 1 122 ? 16.069 9.212 -18.676 1.00 43.66 122 LEU A C 1
ATOM 981 O O . LEU A 1 122 ? 16.494 8.565 -17.725 1.00 43.66 122 LEU A O 1
ATOM 985 N N . VAL A 1 123 ? 15.690 8.649 -19.814 1.00 46.53 123 VAL A N 1
ATOM 986 C CA . VAL A 1 123 ? 16.379 7.500 -20.385 1.00 46.53 123 VAL A CA 1
ATOM 987 C C . VAL A 1 123 ? 16.381 7.757 -21.888 1.00 46.53 123 VAL A C 1
ATOM 989 O O . VAL A 1 123 ? 15.346 8.129 -22.430 1.00 46.53 123 VAL A O 1
ATOM 992 N N . ASP A 1 124 ? 17.499 7.523 -22.572 1.00 43.72 124 ASP A N 1
ATOM 993 C CA . ASP A 1 124 ? 17.577 7.343 -24.033 1.00 43.72 124 ASP A CA 1
ATOM 994 C C . ASP A 1 124 ? 16.749 6.114 -24.509 1.00 43.72 124 ASP A C 1
ATOM 996 O O . ASP A 1 124 ? 17.190 5.312 -25.331 1.00 43.72 124 ASP A O 1
ATOM 1000 N N . LYS A 1 125 ? 15.559 5.907 -23.940 1.00 47.16 125 LYS A N 1
ATOM 1001 C CA . LYS A 1 125 ? 14.531 4.967 -24.366 1.00 47.16 125 LYS A CA 1
ATOM 1002 C C . LYS A 1 125 ? 13.459 5.783 -25.068 1.00 47.16 125 LYS A C 1
ATOM 1004 O O . LYS A 1 125 ? 13.152 6.895 -24.641 1.00 47.16 125 LYS A O 1
ATOM 1009 N N . ASP A 1 126 ? 12.964 5.246 -26.176 1.00 44.41 126 ASP A N 1
ATOM 1010 C CA . ASP A 1 126 ? 12.037 5.927 -27.071 1.00 44.41 126 ASP A CA 1
ATOM 1011 C C . ASP A 1 126 ? 10.937 6.686 -26.301 1.00 44.41 126 ASP A C 1
ATOM 1013 O O . ASP A 1 126 ? 10.380 6.158 -25.340 1.00 44.41 126 ASP A O 1
ATOM 1017 N N . PRO A 1 127 ? 10.550 7.902 -26.722 1.00 45.91 127 PRO A N 1
ATOM 1018 C CA . PRO A 1 127 ? 9.430 8.644 -26.133 1.00 45.91 127 PRO A CA 1
ATOM 1019 C C . PRO A 1 127 ? 8.073 7.910 -26.217 1.00 45.91 127 PRO A C 1
ATOM 1021 O O . PRO A 1 127 ? 7.088 8.384 -25.656 1.00 45.91 127 PRO A O 1
ATOM 1024 N N . GLU A 1 128 ? 8.015 6.747 -26.874 1.00 48.50 128 GLU A N 1
ATOM 1025 C CA . GLU A 1 128 ? 6.892 5.802 -26.841 1.00 48.50 128 GLU A CA 1
ATOM 1026 C C . GLU A 1 128 ? 6.841 4.945 -25.550 1.00 48.50 128 GLU A C 1
ATOM 1028 O O . GLU A 1 128 ? 5.815 4.326 -25.272 1.00 48.50 128 GLU A O 1
ATOM 1033 N N . ASP A 1 129 ? 7.904 4.936 -24.732 1.00 46.78 129 ASP A N 1
ATOM 1034 C CA . ASP A 1 129 ? 8.092 4.020 -23.590 1.00 46.78 129 ASP A CA 1
ATOM 1035 C C . ASP A 1 129 ? 7.559 4.582 -22.247 1.00 46.78 129 ASP A C 1
ATOM 1037 O O . ASP A 1 129 ? 7.305 3.830 -21.304 1.00 46.78 129 ASP A O 1
ATOM 1041 N N . GLN A 1 130 ? 7.270 5.891 -22.150 1.00 55.41 130 GLN A N 1
ATOM 1042 C CA . GLN A 1 130 ? 6.423 6.438 -21.072 1.00 55.41 130 GLN A CA 1
ATOM 1043 C C . GLN A 1 130 ? 4.947 6.300 -21.456 1.00 55.41 130 GLN A C 1
ATOM 1045 O O . GLN A 1 130 ? 4.240 7.280 -21.701 1.00 55.41 130 GLN A O 1
ATOM 1050 N N . SER A 1 131 ? 4.475 5.056 -21.528 1.00 70.44 131 SER A N 1
ATOM 1051 C CA . SER A 1 131 ? 3.061 4.775 -21.764 1.00 70.44 131 SER A CA 1
ATOM 1052 C C . SER A 1 131 ? 2.202 5.508 -20.729 1.00 70.44 131 SER A C 1
ATOM 1054 O O . SER A 1 131 ? 2.490 5.477 -19.530 1.00 70.44 131 SER A O 1
ATOM 1056 N N . MET A 1 132 ? 1.117 6.143 -21.182 1.00 76.56 132 MET A N 1
ATOM 1057 C CA . MET A 1 132 ? 0.113 6.786 -20.323 1.00 76.56 132 MET A CA 1
ATOM 1058 C C . MET A 1 132 ? -0.366 5.843 -19.202 1.00 76.56 132 MET A C 1
ATOM 1060 O O . MET A 1 132 ? -0.683 6.295 -18.102 1.00 76.56 132 MET A O 1
ATOM 1064 N N . ASP A 1 133 ? -0.336 4.529 -19.452 1.00 80.56 133 ASP A N 1
ATOM 1065 C CA . ASP A 1 133 ? -0.631 3.487 -18.470 1.00 80.56 133 ASP A CA 1
ATOM 1066 C C . ASP A 1 133 ? 0.353 3.481 -17.287 1.00 80.56 133 ASP A C 1
ATOM 1068 O O . ASP A 1 133 ? -0.087 3.317 -16.153 1.00 80.56 133 ASP A O 1
ATOM 1072 N N . LEU A 1 134 ? 1.656 3.717 -17.490 1.00 82.00 134 LEU A N 1
ATOM 1073 C CA . LEU A 1 134 ? 2.642 3.754 -16.396 1.00 82.00 134 LEU A CA 1
ATOM 1074 C C . LEU A 1 134 ? 2.397 4.934 -15.450 1.00 82.00 134 LEU A C 1
ATOM 1076 O O . LEU A 1 134 ? 2.471 4.779 -14.230 1.00 82.00 134 LEU A O 1
ATOM 1080 N N . VAL A 1 135 ? 2.059 6.099 -16.008 1.00 86.31 135 VAL A N 1
ATOM 1081 C CA . VAL A 1 135 ? 1.681 7.297 -15.240 1.00 86.31 135 VAL A CA 1
ATOM 1082 C C . VAL A 1 135 ? 0.419 7.036 -14.428 1.00 86.31 135 VAL A C 1
ATOM 1084 O O . VAL A 1 135 ? 0.398 7.295 -13.224 1.00 86.31 135 VAL A O 1
ATOM 1087 N N . MET A 1 136 ? -0.602 6.460 -15.061 1.00 87.25 136 MET A N 1
ATOM 1088 C CA . MET A 1 136 ? -1.852 6.091 -14.398 1.00 87.25 136 MET A CA 1
ATOM 1089 C C . MET A 1 136 ? -1.632 5.051 -13.288 1.00 87.25 136 MET A C 1
ATOM 1091 O O . MET A 1 136 ? -2.167 5.203 -12.191 1.00 87.25 136 MET A O 1
ATOM 1095 N N . VAL A 1 137 ? -0.799 4.032 -13.517 1.00 87.81 137 VAL A N 1
ATOM 1096 C CA . VAL A 1 137 ? -0.425 3.036 -12.497 1.00 87.81 137 VAL A CA 1
ATOM 1097 C C . VAL A 1 137 ? 0.286 3.701 -11.318 1.00 87.81 137 VAL A C 1
ATOM 1099 O O . VAL A 1 137 ? -0.059 3.439 -10.167 1.00 87.81 137 VAL A O 1
ATOM 1102 N N . ALA A 1 138 ? 1.235 4.603 -11.564 1.00 89.56 138 ALA A N 1
ATOM 1103 C CA . ALA A 1 138 ? 1.942 5.286 -10.484 1.00 89.56 138 ALA A CA 1
ATOM 1104 C C . ALA A 1 138 ? 1.010 6.193 -9.655 1.00 89.56 138 ALA A C 1
ATOM 1106 O O . ALA A 1 138 ? 1.087 6.207 -8.426 1.00 89.56 138 ALA A O 1
ATOM 1107 N N . GLN A 1 139 ? 0.066 6.880 -10.305 1.00 90.62 139 GLN A N 1
ATOM 1108 C CA . GLN A 1 139 ? -0.995 7.633 -9.625 1.00 90.62 139 GLN A CA 1
ATOM 1109 C C . GLN A 1 139 ? -1.901 6.718 -8.789 1.00 90.62 139 GLN A C 1
ATOM 1111 O O . GLN A 1 139 ? -2.255 7.055 -7.662 1.00 90.62 139 GLN A O 1
ATOM 1116 N N . MET A 1 140 ? -2.226 5.523 -9.283 1.00 91.69 140 MET A N 1
ATOM 1117 C CA . MET A 1 140 ? -2.987 4.535 -8.515 1.00 91.69 140 MET A CA 1
ATOM 1118 C C . MET A 1 140 ? -2.252 4.097 -7.246 1.00 91.69 140 MET A C 1
ATOM 1120 O O . MET A 1 140 ? -2.872 3.975 -6.188 1.00 91.69 140 MET A O 1
ATOM 1124 N N . TYR A 1 141 ? -0.933 3.910 -7.316 1.00 92.56 141 TYR A N 1
ATOM 1125 C CA . TYR A 1 141 ? -0.132 3.653 -6.121 1.00 92.56 141 TYR A CA 1
ATOM 1126 C C . TYR A 1 141 ? -0.121 4.839 -5.161 1.00 92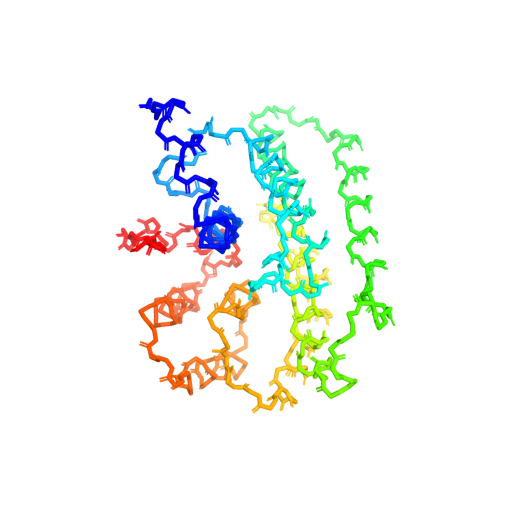.56 141 TYR A C 1
ATOM 1128 O O . TYR A 1 141 ? -0.227 4.624 -3.956 1.00 92.56 141 TYR A O 1
ATOM 1136 N N . GLN A 1 142 ? -0.033 6.076 -5.657 1.00 94.94 142 GLN A N 1
ATOM 1137 C CA . GLN A 1 142 ? -0.093 7.278 -4.816 1.00 94.94 142 GLN A CA 1
ATOM 1138 C C . GLN A 1 142 ? -1.399 7.322 -4.017 1.00 94.94 142 GLN A C 1
ATOM 1140 O O . GLN A 1 142 ? -1.388 7.527 -2.803 1.00 94.94 142 GLN A O 1
ATOM 1145 N N . GLN A 1 143 ? -2.518 7.058 -4.685 1.00 95.19 143 GLN A N 1
ATOM 1146 C CA . GLN A 1 143 ? -3.839 7.037 -4.068 1.00 95.19 143 GLN A CA 1
ATOM 1147 C C . GLN A 1 143 ? -3.995 5.875 -3.072 1.00 95.19 143 GLN A C 1
ATOM 1149 O O . GLN A 1 143 ? -4.463 6.072 -1.947 1.00 95.19 143 GLN A O 1
ATOM 1154 N N . ALA A 1 144 ? -3.515 4.678 -3.420 1.00 94.62 144 ALA A N 1
ATOM 1155 C CA . ALA A 1 144 ? -3.482 3.542 -2.499 1.00 94.62 144 ALA A CA 1
ATOM 1156 C C . ALA A 1 144 ? -2.601 3.810 -1.266 1.00 94.62 144 ALA A C 1
ATOM 1158 O O . ALA A 1 144 ? -2.973 3.439 -0.152 1.00 94.62 144 ALA A O 1
ATOM 1159 N N . MET A 1 145 ? -1.471 4.501 -1.437 1.00 95.12 145 MET A N 1
ATOM 1160 C CA . MET A 1 145 ? -0.592 4.912 -0.343 1.00 95.12 145 MET A CA 1
ATOM 1161 C C . MET A 1 145 ? -1.279 5.916 0.591 1.00 95.12 145 MET A C 1
ATOM 1163 O O . MET A 1 145 ? -1.123 5.816 1.805 1.00 95.12 145 MET A O 1
ATOM 1167 N N . LEU A 1 146 ? -2.078 6.850 0.064 1.00 96.44 146 LEU A N 1
ATOM 1168 C CA . LEU A 1 146 ? -2.879 7.759 0.894 1.00 96.44 146 LEU A CA 1
ATOM 1169 C C . LEU A 1 146 ? -3.924 7.002 1.716 1.00 96.44 146 LEU A C 1
ATOM 1171 O O . LEU A 1 146 ? -4.049 7.250 2.915 1.00 96.44 146 LEU A O 1
ATOM 1175 N N . ILE A 1 147 ? -4.630 6.043 1.110 1.00 95.69 147 ILE A N 1
ATOM 1176 C CA . ILE A 1 147 ? -5.552 5.161 1.843 1.00 95.69 147 ILE A CA 1
ATOM 1177 C C . ILE A 1 147 ? -4.796 4.416 2.948 1.00 95.69 147 ILE A C 1
ATOM 1179 O O . ILE A 1 147 ? -5.240 4.411 4.097 1.00 95.69 147 ILE A O 1
ATOM 1183 N N . PHE A 1 148 ? -3.640 3.833 2.621 1.00 94.75 148 PHE A N 1
ATOM 1184 C CA . PHE A 1 148 ? -2.803 3.115 3.578 1.00 94.75 148 PHE A CA 1
ATOM 1185 C C . PHE A 1 148 ? -2.350 4.013 4.738 1.00 94.75 148 PHE A C 1
ATOM 1187 O O . PHE A 1 148 ? -2.458 3.611 5.897 1.00 94.75 148 PHE A O 1
ATOM 1194 N N . LEU A 1 149 ? -1.920 5.245 4.454 1.00 95.62 149 LEU A N 1
ATOM 1195 C CA . LEU A 1 149 ? -1.541 6.241 5.455 1.00 95.62 149 LEU A CA 1
ATOM 1196 C C . LEU A 1 149 ? -2.709 6.583 6.385 1.00 95.62 149 LEU A C 1
ATOM 1198 O O . LEU A 1 149 ? -2.563 6.518 7.607 1.00 95.62 149 LEU A O 1
ATOM 1202 N N . HIS A 1 150 ? -3.867 6.936 5.822 1.00 95.69 150 HIS A N 1
ATOM 1203 C CA . HIS A 1 150 ? -5.041 7.304 6.610 1.00 95.69 150 HIS A CA 1
ATOM 1204 C C . HIS A 1 150 ? -5.497 6.144 7.496 1.00 95.69 150 HIS A C 1
ATOM 1206 O O . HIS A 1 150 ? -5.731 6.340 8.687 1.00 95.69 150 HIS A O 1
ATOM 1212 N N . ALA A 1 151 ? -5.559 4.932 6.944 1.00 93.06 151 ALA A N 1
ATOM 1213 C CA . ALA A 1 151 ? -5.955 3.738 7.680 1.00 93.06 151 ALA A CA 1
ATOM 1214 C C . ALA A 1 151 ? -4.933 3.332 8.755 1.00 93.06 151 ALA A C 1
ATOM 1216 O O . ALA A 1 151 ? -5.310 2.809 9.801 1.00 93.06 151 ALA A O 1
ATOM 1217 N N . SER A 1 152 ? -3.647 3.601 8.525 1.00 90.81 152 SER A N 1
ATOM 1218 C CA . SER A 1 152 ? -2.577 3.355 9.496 1.00 90.81 152 SER A CA 1
ATOM 1219 C C . SER A 1 152 ? -2.630 4.300 10.696 1.00 90.81 152 SER A C 1
ATOM 1221 O O . SER A 1 152 ? -2.239 3.919 11.799 1.00 90.81 152 SER A O 1
ATOM 1223 N N . PHE A 1 153 ? -3.118 5.526 10.496 1.00 91.75 153 PHE A N 1
ATOM 1224 C CA . PHE A 1 153 ? -3.216 6.536 11.547 1.00 91.75 153 PHE A CA 1
ATOM 1225 C C . PHE A 1 153 ? -4.555 6.485 12.306 1.00 91.75 153 PHE A C 1
ATOM 1227 O O . PHE A 1 153 ? -4.581 6.560 13.539 1.00 91.75 153 PHE A O 1
ATOM 1234 N N . HIS A 1 154 ? -5.662 6.314 11.580 1.00 90.88 154 HIS A N 1
ATOM 1235 C CA . HIS A 1 154 ? -7.026 6.268 12.114 1.00 90.88 154 HIS A CA 1
ATOM 1236 C C . HIS A 1 154 ? -7.479 4.826 12.364 1.00 90.88 154 HIS A C 1
ATOM 1238 O O . HIS A 1 154 ? -8.329 4.283 11.662 1.00 90.88 154 HIS A O 1
ATOM 1244 N N . THR A 1 155 ? -6.885 4.176 13.360 1.00 82.19 155 THR A N 1
ATOM 1245 C CA . THR A 1 155 ? -7.109 2.747 13.631 1.00 82.19 155 THR A CA 1
ATOM 1246 C C . THR A 1 155 ? -8.245 2.481 14.624 1.00 82.19 155 THR A C 1
ATOM 1248 O O . THR A 1 155 ? -8.487 1.332 14.982 1.00 82.19 155 THR A O 1
ATOM 1251 N N . ALA A 1 156 ? -8.910 3.506 15.178 1.00 81.25 156 ALA A N 1
ATOM 1252 C CA . ALA A 1 156 ? -9.958 3.315 16.194 1.00 81.25 156 ALA A CA 1
ATOM 1253 C C . ALA A 1 156 ? -11.316 3.252 15.532 1.00 81.25 156 ALA A C 1
ATOM 1255 O O . ALA A 1 156 ? -11.596 4.007 14.607 1.00 81.25 156 ALA A O 1
ATOM 1256 N N . THR A 1 157 ? -12.202 2.447 16.111 1.00 79.38 157 THR A N 1
ATOM 1257 C CA . THR A 1 157 ? -13.615 2.445 15.736 1.00 79.38 157 THR A CA 1
ATOM 1258 C C . THR A 1 157 ? -14.232 3.841 15.867 1.00 79.38 157 THR A C 1
ATOM 1260 O O . THR A 1 157 ? -15.039 4.224 15.032 1.00 79.38 157 THR A O 1
ATOM 1263 N N . SER A 1 158 ? -13.805 4.641 16.854 1.00 81.88 158 SER A N 1
ATOM 1264 C CA . SER A 1 158 ? -14.247 6.035 17.020 1.00 81.88 158 SER A CA 1
ATOM 1265 C C . SER A 1 158 ? -13.714 7.005 15.956 1.00 81.88 158 SER A C 1
ATOM 1267 O O . SER A 1 158 ? -14.242 8.102 15.823 1.00 81.88 158 SER A O 1
ATOM 1269 N N . GLU A 1 159 ? -12.683 6.627 15.198 1.00 87.00 159 GLU A N 1
ATOM 1270 C CA . GLU A 1 159 ? -12.095 7.436 14.120 1.00 87.00 159 GLU A CA 1
ATOM 1271 C C . GLU A 1 159 ? -12.577 6.984 12.729 1.00 87.00 159 GLU A C 1
ATOM 1273 O O . GLU A 1 159 ? -12.136 7.534 11.719 1.00 87.00 159 GLU A O 1
ATOM 1278 N N . LEU A 1 160 ? -13.478 5.996 12.658 1.00 88.12 160 LEU A N 1
ATOM 1279 C CA . LEU A 1 160 ? -13.934 5.398 11.404 1.00 88.12 160 LEU A CA 1
ATOM 1280 C C . LEU A 1 160 ? -14.567 6.430 10.461 1.00 88.12 160 LEU A C 1
ATOM 1282 O O . LEU A 1 160 ? -14.235 6.452 9.279 1.00 88.12 160 LEU A O 1
ATOM 1286 N N . ASP A 1 161 ? -15.407 7.323 10.985 1.00 90.69 161 ASP A N 1
ATOM 1287 C CA . ASP A 1 161 ? -16.049 8.375 10.188 1.00 90.69 161 ASP A CA 1
ATOM 1288 C C . ASP A 1 161 ? -15.017 9.356 9.604 1.00 90.69 161 ASP A C 1
ATOM 1290 O O . ASP A 1 161 ? -15.136 9.804 8.462 1.00 90.69 161 ASP A O 1
ATOM 1294 N N . VAL A 1 162 ? -13.955 9.654 10.364 1.00 93.00 162 VAL A N 1
ATOM 1295 C CA . VAL A 1 162 ? -12.852 10.521 9.917 1.00 93.00 162 VAL A CA 1
ATOM 1296 C C . VAL A 1 162 ? -12.067 9.843 8.797 1.00 93.00 162 VAL A C 1
ATOM 1298 O O . VAL A 1 162 ? -11.779 10.470 7.775 1.00 93.00 162 VAL A O 1
ATOM 1301 N N . LEU A 1 163 ? -11.759 8.555 8.962 1.00 93.50 163 LEU A N 1
ATOM 1302 C CA . LEU A 1 163 ? -11.103 7.748 7.939 1.00 93.50 163 LEU A CA 1
ATOM 1303 C C . LEU A 1 163 ? -11.940 7.695 6.656 1.00 93.50 163 LEU A C 1
ATOM 1305 O O . LEU A 1 163 ? -11.416 7.966 5.576 1.00 93.50 163 LEU A O 1
ATOM 1309 N N . GLN A 1 164 ? -13.238 7.409 6.771 1.00 92.19 164 GLN A N 1
ATOM 1310 C CA . GLN A 1 164 ? -14.161 7.367 5.636 1.00 92.19 164 GLN A CA 1
ATOM 1311 C C . GLN A 1 164 ? -14.215 8.710 4.903 1.00 92.19 164 GLN A C 1
ATOM 1313 O O . GLN A 1 164 ? -14.090 8.739 3.679 1.00 92.19 164 GLN A O 1
ATOM 1318 N N . ALA A 1 165 ? -14.308 9.826 5.630 1.00 93.81 165 ALA A N 1
ATOM 1319 C CA . ALA A 1 165 ? -14.288 11.159 5.032 1.00 93.81 165 ALA A CA 1
ATOM 1320 C C . ALA A 1 165 ? -12.979 11.445 4.273 1.00 93.81 165 ALA A C 1
ATOM 1322 O O . ALA A 1 165 ? -13.010 12.036 3.192 1.00 93.81 165 ALA A O 1
ATOM 1323 N N . LYS A 1 166 ? -11.830 10.998 4.799 1.00 94.38 166 LYS A N 1
ATOM 1324 C CA . LYS A 1 166 ? -10.515 11.161 4.154 1.00 94.38 166 LYS A CA 1
ATOM 1325 C C . LYS A 1 166 ? -10.375 10.354 2.858 1.00 94.38 166 LYS A C 1
ATOM 1327 O O . LYS A 1 166 ? -9.743 10.844 1.923 1.00 94.38 166 LYS A O 1
ATOM 1332 N N . ILE A 1 167 ? -10.959 9.156 2.784 1.00 94.19 167 ILE A N 1
ATOM 1333 C CA . ILE A 1 167 ? -10.838 8.264 1.613 1.00 94.19 167 ILE A CA 1
ATOM 1334 C C . ILE A 1 167 ? -11.989 8.394 0.605 1.00 94.19 167 ILE A C 1
ATOM 1336 O O . ILE A 1 167 ? -11.859 7.912 -0.520 1.00 94.19 167 ILE A O 1
ATOM 1340 N N . ALA A 1 168 ? -13.092 9.059 0.963 1.00 91.62 168 ALA A N 1
ATOM 1341 C CA . ALA A 1 168 ? -14.293 9.159 0.129 1.00 91.62 168 ALA A CA 1
ATOM 1342 C C . ALA A 1 168 ? -14.031 9.748 -1.268 1.00 91.62 168 ALA A C 1
ATOM 1344 O O . ALA A 1 168 ? -14.662 9.329 -2.233 1.00 91.62 168 ALA A O 1
ATOM 1345 N N . GLY A 1 169 ? -13.093 10.695 -1.387 1.00 88.69 169 GLY A N 1
ATOM 1346 C CA . GLY A 1 169 ? -12.696 11.267 -2.679 1.00 88.69 169 GLY A CA 1
ATOM 1347 C C . GLY A 1 169 ? -11.735 10.388 -3.485 1.00 88.69 169 GLY A C 1
ATOM 1348 O O . GLY A 1 169 ? -11.722 10.468 -4.709 1.00 88.69 169 GLY A O 1
ATOM 1349 N N . ILE A 1 170 ? -10.973 9.523 -2.812 1.00 91.81 170 ILE A N 1
ATOM 1350 C CA . ILE A 1 170 ? -9.913 8.716 -3.426 1.00 91.81 170 ILE A CA 1
ATOM 1351 C C . ILE A 1 170 ? -10.506 7.544 -4.214 1.00 91.81 170 ILE A C 1
ATOM 1353 O O . ILE A 1 170 ? -10.105 7.278 -5.346 1.00 91.81 170 ILE A O 1
ATOM 1357 N N . ILE A 1 171 ? -11.485 6.844 -3.631 1.00 88.56 171 ILE A N 1
ATOM 1358 C CA . ILE A 1 171 ? -12.064 5.632 -4.230 1.00 88.56 171 ILE A CA 1
ATOM 1359 C C . ILE A 1 171 ? -12.664 5.915 -5.622 1.00 88.56 171 ILE A C 1
ATOM 1361 O O . ILE A 1 171 ? -12.293 5.217 -6.568 1.00 88.56 171 ILE A O 1
ATOM 1365 N N . PRO A 1 172 ? -13.530 6.933 -5.818 1.00 88.81 172 PRO A N 1
ATOM 1366 C CA . PRO A 1 172 ? -14.079 7.231 -7.140 1.00 88.81 172 PRO A CA 1
ATOM 1367 C C . PRO A 1 172 ? -13.006 7.611 -8.166 1.00 88.81 172 PRO A C 1
ATOM 1369 O O . PRO A 1 172 ? -13.088 7.185 -9.316 1.00 88.81 172 PRO A O 1
ATOM 1372 N N . GLU A 1 173 ? -11.989 8.376 -7.756 1.00 87.94 173 GLU A N 1
ATOM 1373 C CA . GLU A 1 173 ? -10.875 8.777 -8.623 1.00 87.94 173 GLU A CA 1
ATOM 1374 C C . GLU A 1 173 ? -10.113 7.550 -9.143 1.00 87.94 173 GLU A C 1
ATOM 1376 O O . GLU A 1 173 ? -9.892 7.416 -10.348 1.00 87.94 173 GLU A O 1
ATOM 1381 N N . MET A 1 174 ? -9.810 6.598 -8.258 1.00 89.31 174 MET A N 1
ATOM 1382 C CA . MET A 1 174 ? -9.134 5.355 -8.626 1.00 89.31 174 MET A CA 1
ATOM 1383 C C . MET A 1 174 ? -9.960 4.504 -9.600 1.00 89.31 174 MET A C 1
ATOM 1385 O O . MET A 1 174 ? -9.416 3.978 -10.570 1.00 89.31 174 MET A O 1
ATOM 1389 N N . PHE A 1 175 ? -11.279 4.401 -9.412 1.00 86.50 175 PHE A N 1
ATOM 1390 C CA . PHE A 1 175 ? -12.143 3.674 -10.353 1.00 86.50 175 PHE A CA 1
ATOM 1391 C C . PHE A 1 175 ? -12.262 4.364 -11.717 1.00 86.50 175 PHE A C 1
ATOM 1393 O O . PHE A 1 175 ? -12.353 3.680 -12.738 1.00 86.50 175 PHE A O 1
ATOM 1400 N N . CYS A 1 176 ? -12.220 5.697 -11.770 1.00 86.56 176 CYS A N 1
ATOM 1401 C CA . CYS A 1 176 ? -12.143 6.423 -13.039 1.00 86.56 176 CYS A CA 1
ATOM 1402 C C . CYS A 1 176 ? -10.872 6.058 -13.813 1.00 86.56 176 CYS A C 1
ATOM 1404 O O . CYS A 1 176 ? -10.964 5.735 -14.995 1.00 86.56 176 CYS A O 1
ATOM 1406 N N . VAL A 1 177 ? -9.713 6.036 -13.147 1.00 85.12 177 VAL A N 1
ATOM 1407 C CA . VAL A 1 177 ? -8.438 5.639 -13.767 1.00 85.12 177 VAL A CA 1
ATOM 1408 C C . VAL A 1 177 ? -8.472 4.173 -14.213 1.00 85.12 177 VAL A C 1
ATOM 1410 O O . VAL A 1 177 ? -8.127 3.866 -15.353 1.00 85.12 177 VAL A O 1
ATOM 1413 N N . LEU A 1 178 ? -8.971 3.268 -13.366 1.00 83.31 178 LEU A N 1
ATOM 1414 C CA . LEU A 1 178 ? -9.070 1.835 -13.677 1.00 83.31 178 LEU A CA 1
ATOM 1415 C C . LEU A 1 178 ? -9.905 1.525 -14.920 1.00 83.31 178 LEU A C 1
ATOM 1417 O O . LEU A 1 178 ? -9.578 0.600 -15.657 1.00 83.31 178 LEU A O 1
ATOM 1421 N N . ARG A 1 179 ? -10.973 2.286 -15.168 1.00 83.31 179 ARG A N 1
ATOM 1422 C CA . ARG A 1 179 ? -11.829 2.098 -16.350 1.00 83.31 179 ARG A CA 1
ATOM 1423 C C . ARG A 1 179 ? -11.167 2.558 -17.653 1.00 83.31 179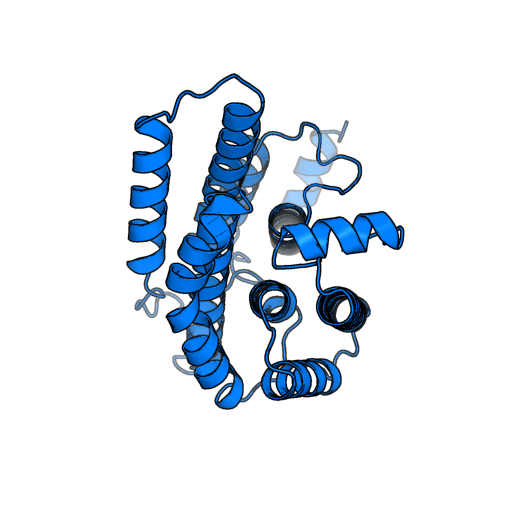 ARG A C 1
ATOM 1425 O O . ARG A 1 179 ? -11.627 2.161 -18.720 1.00 83.31 179 ARG A O 1
ATOM 1432 N N . ILE A 1 180 ? -10.138 3.403 -17.568 1.00 82.50 180 ILE A N 1
ATOM 1433 C CA . ILE A 1 180 ? -9.417 3.968 -18.718 1.00 82.50 180 ILE A CA 1
ATOM 1434 C C . ILE A 1 180 ? -8.160 3.153 -19.040 1.00 82.50 180 ILE A C 1
ATOM 1436 O O . ILE A 1 180 ? -7.758 3.101 -20.202 1.00 82.50 180 ILE A O 1
ATOM 1440 N N . LEU A 1 181 ? -7.557 2.509 -18.035 1.00 78.44 181 LEU A N 1
ATOM 1441 C CA . LEU A 1 181 ? -6.369 1.676 -18.208 1.00 78.44 181 LEU A CA 1
ATOM 1442 C C . LEU A 1 181 ? -6.595 0.607 -19.288 1.00 78.44 181 LEU A C 1
ATOM 1444 O O . LEU A 1 181 ? -7.529 -0.195 -19.224 1.00 78.44 181 LEU A O 1
ATOM 1448 N N . SER A 1 182 ? -5.728 0.628 -20.304 1.00 63.88 182 SER A N 1
ATOM 1449 C CA . SER A 1 182 ? -5.857 -0.216 -21.497 1.00 63.88 182 SER A CA 1
ATOM 1450 C C . SER A 1 182 ? -5.368 -1.648 -21.264 1.00 63.88 182 SER A C 1
ATOM 1452 O O . SER A 1 182 ? -5.826 -2.597 -21.907 1.00 63.88 182 SER A O 1
ATOM 1454 N N . SER A 1 183 ? -4.442 -1.799 -20.318 1.00 60.25 183 SER A N 1
ATOM 1455 C CA . SER A 1 183 ? -3.814 -3.056 -19.945 1.00 60.25 183 SER A CA 1
ATOM 1456 C C . SER A 1 183 ? -4.577 -3.769 -18.834 1.00 60.25 183 SER A C 1
ATOM 1458 O O . SER A 1 183 ? -5.273 -3.177 -18.008 1.00 60.25 183 SER A O 1
ATOM 1460 N N . THR A 1 184 ? -4.469 -5.098 -18.820 1.00 58.16 184 THR A N 1
ATOM 1461 C CA . THR A 1 184 ? -5.052 -5.876 -17.732 1.00 58.16 184 THR A CA 1
ATOM 1462 C C . THR A 1 184 ? -4.346 -5.591 -16.406 1.00 58.16 184 THR A C 1
ATOM 1464 O O . THR A 1 184 ? -3.180 -5.210 -16.414 1.00 58.16 184 THR A O 1
ATOM 1467 N N . VAL A 1 185 ? -5.039 -5.814 -15.279 1.00 58.84 185 VAL A N 1
ATOM 1468 C CA . VAL A 1 185 ? -4.487 -5.793 -13.915 1.00 58.84 185 VAL A CA 1
ATOM 1469 C C . VAL A 1 185 ? -3.153 -6.541 -13.885 1.00 58.84 185 VAL A C 1
ATOM 1471 O O . VAL A 1 185 ? -3.112 -7.768 -13.823 1.00 58.84 185 VAL A O 1
ATOM 1474 N N . SER A 1 186 ? -2.059 -5.785 -13.957 1.00 71.31 186 SER A N 1
ATOM 1475 C CA . SER A 1 186 ? -0.720 -6.310 -13.729 1.00 71.31 186 SER A CA 1
ATOM 1476 C C . SER A 1 186 ? -0.646 -6.855 -12.304 1.00 71.31 186 SER A C 1
ATOM 1478 O O . SER A 1 186 ? -1.348 -6.381 -11.407 1.00 71.31 186 SER A O 1
ATOM 1480 N N . THR A 1 187 ? 0.244 -7.813 -12.060 1.00 74.88 187 THR A N 1
ATOM 1481 C CA . THR A 1 187 ? 0.526 -8.306 -10.705 1.00 74.88 187 THR A CA 1
ATOM 1482 C C . THR A 1 187 ? 0.941 -7.179 -9.754 1.00 74.88 187 THR A C 1
ATOM 1484 O O . THR A 1 187 ? 0.693 -7.271 -8.552 1.00 74.88 187 THR A O 1
ATOM 1487 N N . THR A 1 188 ? 1.494 -6.084 -10.284 1.00 80.75 188 THR A N 1
ATOM 1488 C CA . THR A 1 188 ? 1.789 -4.865 -9.524 1.00 80.75 188 THR A CA 1
ATOM 1489 C C . THR A 1 188 ? 0.502 -4.191 -9.013 1.00 80.75 188 THR A C 1
ATOM 1491 O O . THR A 1 188 ? 0.371 -3.878 -7.833 1.00 80.75 188 THR A O 1
ATOM 1494 N N . MET A 1 189 ? -0.550 -4.116 -9.829 1.00 87.06 189 MET A N 1
ATOM 1495 C CA . MET A 1 189 ? -1.825 -3.483 -9.459 1.00 87.06 189 MET A CA 1
ATOM 1496 C C . MET A 1 189 ? -2.632 -4.233 -8.390 1.00 87.06 189 MET A C 1
ATOM 1498 O O . MET A 1 189 ? -3.590 -3.675 -7.858 1.00 87.06 189 MET A O 1
ATOM 1502 N N . ILE A 1 190 ? -2.249 -5.456 -8.016 1.00 88.62 190 ILE A N 1
ATOM 1503 C CA . ILE A 1 190 ? -2.967 -6.233 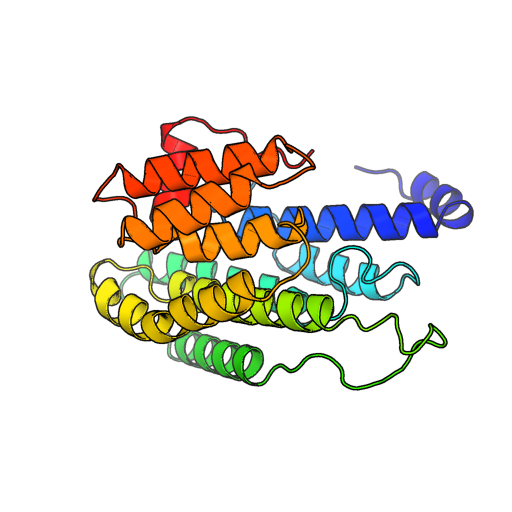-6.997 1.00 88.62 190 ILE A CA 1
ATOM 1504 C C . ILE A 1 190 ? -3.012 -5.489 -5.658 1.00 88.62 190 ILE A C 1
ATOM 1506 O O . ILE A 1 190 ? -4.083 -5.392 -5.062 1.00 88.62 190 ILE A O 1
ATOM 1510 N N . TRP A 1 191 ? -1.888 -4.936 -5.190 1.00 91.00 191 TRP A N 1
ATOM 1511 C CA . TRP A 1 191 ? -1.853 -4.264 -3.888 1.00 91.00 191 TRP A CA 1
ATOM 1512 C C . TRP A 1 191 ? -2.735 -3.001 -3.846 1.00 91.00 191 TRP A C 1
ATOM 1514 O O . TRP A 1 191 ? -3.593 -2.928 -2.964 1.00 91.00 191 TRP A O 1
ATOM 1524 N N . PRO A 1 192 ? -2.646 -2.054 -4.808 1.00 92.31 192 PRO A N 1
ATOM 1525 C CA . PRO A 1 192 ? -3.572 -0.919 -4.871 1.00 92.31 192 PRO A CA 1
ATOM 1526 C C . PRO A 1 192 ? -5.052 -1.322 -4.887 1.00 92.31 192 PRO A C 1
ATOM 1528 O O . PRO A 1 192 ? -5.878 -0.707 -4.210 1.00 92.31 192 PRO A O 1
ATOM 1531 N N . LEU A 1 193 ? -5.388 -2.379 -5.631 1.00 91.94 193 LEU A N 1
ATOM 1532 C CA . LEU A 1 193 ? -6.754 -2.889 -5.725 1.00 91.94 193 LEU A CA 1
ATOM 1533 C C . LEU A 1 193 ? -7.231 -3.537 -4.423 1.00 91.94 193 LEU A C 1
ATOM 1535 O O . LEU A 1 193 ? -8.381 -3.335 -4.039 1.00 91.94 193 LEU A O 1
ATOM 1539 N N . MET A 1 194 ? -6.367 -4.276 -3.723 1.00 92.69 194 MET A N 1
ATOM 1540 C CA . MET A 1 194 ? -6.675 -4.813 -2.393 1.00 92.69 194 MET A CA 1
ATOM 1541 C C . MET A 1 194 ? -6.892 -3.697 -1.376 1.00 92.69 194 MET A C 1
ATOM 1543 O O . MET A 1 194 ? -7.856 -3.747 -0.609 1.00 92.69 194 MET A O 1
ATOM 1547 N N . MET A 1 195 ? -6.034 -2.673 -1.406 1.00 93.31 195 MET A N 1
ATOM 1548 C CA . MET A 1 195 ? -6.153 -1.510 -0.536 1.00 93.31 195 MET A CA 1
ATOM 1549 C C . MET A 1 195 ? -7.519 -0.862 -0.699 1.00 93.31 195 MET A C 1
ATOM 1551 O O . MET A 1 195 ? -8.269 -0.831 0.267 1.00 93.31 195 MET A O 1
ATOM 1555 N N . VAL A 1 196 ? -7.895 -0.440 -1.907 1.00 93.69 196 VAL A N 1
ATOM 1556 C CA . VAL A 1 196 ? -9.217 0.159 -2.165 1.00 93.69 196 VAL A CA 1
ATOM 1557 C C . VAL A 1 196 ? -10.352 -0.809 -1.863 1.00 93.69 196 VAL A C 1
ATOM 1559 O O . VAL A 1 196 ? -11.309 -0.441 -1.184 1.00 93.69 196 VAL A O 1
ATOM 1562 N N . GLY A 1 197 ? -10.242 -2.043 -2.358 1.00 94.12 197 GLY A N 1
ATOM 1563 C CA . GLY A 1 197 ? -11.278 -3.064 -2.256 1.00 94.12 197 GLY A CA 1
ATOM 1564 C C . GLY A 1 197 ? -11.711 -3.316 -0.818 1.00 94.12 197 GLY A C 1
ATOM 1565 O O . GLY A 1 197 ? -12.902 -3.470 -0.554 1.00 94.12 197 GLY A O 1
ATOM 1566 N N . SER A 1 198 ? -10.765 -3.288 0.121 1.00 94.94 198 SER A N 1
ATOM 1567 C CA . SER A 1 198 ? -11.038 -3.531 1.540 1.00 94.94 198 SER A CA 1
ATOM 1568 C C . SER A 1 198 ? -11.937 -2.476 2.199 1.00 94.94 198 SER A C 1
ATOM 1570 O O . SER A 1 198 ? -12.564 -2.760 3.218 1.00 94.94 198 SER A O 1
ATOM 1572 N N . PHE A 1 199 ? -12.052 -1.280 1.612 1.00 94.25 199 PHE A N 1
ATOM 1573 C CA . PHE A 1 199 ? -12.922 -0.199 2.094 1.00 94.25 199 PHE A CA 1
ATOM 1574 C C . PHE A 1 199 ? -14.264 -0.123 1.347 1.00 94.25 199 PHE A C 1
ATOM 1576 O O . PHE A 1 199 ? -15.082 0.748 1.643 1.00 94.25 199 PHE A O 1
ATOM 1583 N N . LEU A 1 200 ? -14.522 -1.011 0.380 1.00 93.75 200 LEU A N 1
ATOM 1584 C CA . LEU A 1 200 ? -15.755 -0.979 -0.406 1.00 93.75 200 LEU A CA 1
ATOM 1585 C C . LEU A 1 200 ? -16.943 -1.584 0.344 1.00 93.75 200 LEU A C 1
ATOM 1587 O O . LEU A 1 200 ? -16.867 -2.680 0.902 1.00 93.75 200 LEU A O 1
ATOM 1591 N N . ARG A 1 201 ? -18.080 -0.887 0.259 1.00 91.06 201 ARG A N 1
ATOM 1592 C CA . ARG A 1 201 ? -19.399 -1.359 0.716 1.00 91.06 201 ARG A CA 1
ATOM 1593 C C . ARG A 1 201 ? -20.456 -1.400 -0.382 1.00 91.06 201 ARG A C 1
ATOM 1595 O O . ARG A 1 201 ? -21.466 -2.073 -0.231 1.00 91.06 201 ARG A O 1
ATOM 1602 N N . ASP A 1 202 ? -20.225 -0.700 -1.488 1.00 92.19 202 ASP A N 1
ATOM 1603 C CA . ASP A 1 202 ? -21.135 -0.714 -2.627 1.00 92.19 202 ASP A CA 1
ATOM 1604 C C . ASP A 1 202 ? -20.945 -2.000 -3.444 1.00 92.19 202 ASP A C 1
ATOM 1606 O O . ASP A 1 202 ? -19.903 -2.206 -4.069 1.00 92.19 202 ASP A O 1
ATOM 1610 N N . SER A 1 203 ? -21.976 -2.847 -3.457 1.00 93.44 203 SER A N 1
ATOM 1611 C CA . SER A 1 203 ? -21.985 -4.117 -4.193 1.00 93.44 203 SER A CA 1
ATOM 1612 C C . SER A 1 203 ? -21.713 -3.979 -5.699 1.00 93.44 203 SER A C 1
ATOM 1614 O O . SER A 1 203 ? -21.115 -4.880 -6.289 1.00 93.44 203 SER A O 1
ATOM 1616 N N . ALA A 1 204 ? -22.095 -2.861 -6.328 1.00 91.69 204 ALA A N 1
ATOM 1617 C CA . ALA A 1 204 ? -21.835 -2.621 -7.744 1.00 91.69 204 ALA A CA 1
ATOM 1618 C C . ALA A 1 204 ? -20.339 -2.388 -7.989 1.00 91.69 204 ALA A C 1
ATOM 1620 O O . ALA A 1 204 ? -19.755 -2.989 -8.890 1.00 91.69 204 ALA A O 1
ATOM 1621 N N . ILE A 1 205 ? -19.699 -1.585 -7.134 1.00 90.75 205 ILE A N 1
ATOM 1622 C CA . ILE A 1 205 ? -18.258 -1.311 -7.210 1.00 90.75 205 ILE A CA 1
ATOM 1623 C C . ILE A 1 205 ? -17.447 -2.570 -6.857 1.00 90.75 205 ILE A C 1
ATOM 1625 O O . ILE A 1 205 ? -16.431 -2.860 -7.492 1.00 90.75 205 ILE A O 1
ATOM 1629 N N . GLN A 1 206 ? -17.911 -3.361 -5.885 1.00 94.00 206 GLN A N 1
ATOM 1630 C CA . GLN A 1 206 ? -17.320 -4.666 -5.573 1.00 94.00 206 GLN A CA 1
ATOM 1631 C C . GLN A 1 206 ? -17.368 -5.608 -6.786 1.00 94.00 206 GLN A C 1
ATOM 1633 O O . GLN A 1 206 ? -16.366 -6.251 -7.099 1.00 94.00 206 GLN A O 1
ATOM 1638 N N . GLU A 1 207 ? -18.491 -5.667 -7.511 1.00 92.62 207 GLU A N 1
ATOM 1639 C CA . GLU A 1 207 ? -18.600 -6.504 -8.711 1.00 92.62 207 GLU A CA 1
ATOM 1640 C C . GLU A 1 207 ? -17.698 -6.017 -9.849 1.00 92.62 207 GLU A C 1
ATOM 1642 O O . GLU A 1 207 ? -17.059 -6.837 -10.511 1.00 92.62 207 GLU A O 1
ATOM 1647 N N . GLU A 1 208 ? -17.563 -4.702 -10.043 1.00 89.81 208 GLU A N 1
ATOM 1648 C CA . GLU A 1 208 ? -16.578 -4.154 -10.984 1.00 89.81 208 GLU A CA 1
ATOM 1649 C C . GLU A 1 208 ? -15.164 -4.648 -10.655 1.00 89.81 208 GLU A C 1
ATOM 1651 O O . GLU A 1 208 ? -14.441 -5.107 -11.546 1.00 89.81 208 GLU A O 1
ATOM 1656 N N . LEU A 1 209 ? -14.789 -4.637 -9.373 1.00 90.31 209 LEU A N 1
ATOM 1657 C CA . LEU A 1 209 ? -13.496 -5.138 -8.920 1.00 90.31 209 LEU A CA 1
ATOM 1658 C C . LEU A 1 209 ? -13.343 -6.650 -9.147 1.00 90.31 209 LEU A C 1
ATOM 1660 O O . LEU A 1 209 ? -12.305 -7.082 -9.657 1.00 90.31 209 LEU A O 1
ATOM 1664 N N . ARG A 1 210 ? -14.379 -7.459 -8.872 1.00 90.50 210 ARG A N 1
ATOM 1665 C CA . ARG A 1 210 ? -14.373 -8.904 -9.186 1.00 90.50 210 ARG A CA 1
ATOM 1666 C C . ARG A 1 210 ? -14.134 -9.150 -10.671 1.00 90.50 210 ARG A C 1
ATOM 1668 O O . ARG A 1 210 ? -13.321 -10.002 -11.036 1.00 90.50 210 ARG A O 1
ATOM 1675 N N . ILE A 1 211 ? -14.828 -8.414 -11.538 1.00 87.44 211 ILE A N 1
ATOM 1676 C CA . ILE A 1 211 ? -14.680 -8.533 -12.991 1.00 87.44 211 ILE A CA 1
ATOM 1677 C C . ILE A 1 211 ? -13.249 -8.184 -13.415 1.00 87.44 211 ILE A C 1
ATOM 1679 O O . ILE A 1 211 ? -12.691 -8.885 -14.261 1.00 87.44 211 ILE A O 1
ATOM 1683 N N . MET A 1 212 ? -12.638 -7.151 -12.827 1.00 84.38 212 MET A N 1
ATOM 1684 C CA . MET A 1 212 ? -11.259 -6.757 -13.137 1.00 84.38 212 MET A CA 1
ATOM 1685 C C . MET A 1 212 ? -10.253 -7.865 -12.816 1.00 84.38 212 MET A C 1
ATOM 1687 O O . MET A 1 212 ? -9.478 -8.251 -13.690 1.00 84.38 212 MET A O 1
ATOM 1691 N N . PHE A 1 213 ? -10.310 -8.447 -11.619 1.00 85.19 213 PHE A N 1
ATOM 1692 C CA . PHE A 1 213 ? -9.425 -9.558 -11.267 1.00 85.19 213 PHE A CA 1
ATOM 1693 C C . PHE A 1 213 ? -9.702 -10.831 -12.086 1.00 85.19 213 PHE A C 1
ATOM 1695 O O . PHE A 1 213 ? -8.771 -11.543 -12.451 1.00 85.19 213 PHE A O 1
ATOM 1702 N N . ARG A 1 214 ? -10.962 -11.123 -12.444 1.00 82.00 214 ARG A N 1
ATOM 1703 C CA . ARG A 1 214 ? -11.302 -12.270 -13.316 1.00 82.00 214 ARG A CA 1
ATOM 1704 C C . ARG A 1 214 ? -10.767 -12.119 -14.740 1.00 82.00 214 ARG A C 1
ATOM 1706 O O . ARG A 1 214 ? -10.548 -13.127 -15.412 1.00 82.00 214 ARG A O 1
ATOM 1713 N N . LYS A 1 215 ? -10.592 -10.881 -15.209 1.00 78.75 215 LYS A N 1
ATOM 1714 C CA . LYS A 1 215 ? -10.034 -10.578 -16.531 1.00 78.75 215 LYS A CA 1
ATOM 1715 C C . LYS A 1 215 ? -8.512 -10.724 -16.585 1.00 78.75 215 LYS A C 1
ATOM 1717 O O . LYS A 1 215 ? -7.992 -10.752 -17.693 1.00 78.75 215 LYS A O 1
ATOM 1722 N N . ASP A 1 216 ? -7.827 -10.865 -15.446 1.00 75.50 216 ASP A N 1
ATOM 1723 C CA . ASP A 1 216 ? -6.376 -11.070 -15.364 1.00 75.50 216 ASP A CA 1
ATOM 1724 C C . ASP A 1 216 ? -5.903 -12.271 -16.215 1.00 75.50 216 ASP A C 1
ATOM 1726 O O . ASP A 1 216 ? -6.193 -13.426 -15.870 1.00 75.50 216 ASP A O 1
ATOM 1730 N N . PRO A 1 217 ? -5.157 -12.044 -17.319 1.00 69.88 217 PRO A N 1
ATOM 1731 C CA . PRO A 1 217 ? -4.696 -13.104 -18.203 1.00 69.88 217 PRO A CA 1
ATOM 1732 C C . PRO A 1 217 ? -3.675 -14.009 -17.519 1.00 69.88 217 PRO A C 1
ATOM 1734 O O . PRO A 1 217 ? -3.560 -15.174 -17.900 1.00 69.88 217 PRO A O 1
ATOM 1737 N N . SER A 1 218 ? -2.963 -13.515 -16.498 1.00 70.19 218 SER A N 1
ATOM 1738 C CA . SER A 1 218 ? -1.966 -14.303 -15.772 1.00 70.19 218 SER A CA 1
ATOM 1739 C C . SER A 1 218 ? -2.607 -15.424 -14.953 1.00 70.19 218 SER A C 1
ATOM 1741 O O . SER A 1 218 ? -1.944 -16.417 -14.646 1.00 70.19 218 SER A O 1
ATOM 1743 N N . ARG A 1 219 ? -3.894 -15.275 -14.588 1.00 71.62 219 ARG A N 1
ATOM 1744 C CA . ARG A 1 219 ? -4.625 -16.162 -13.663 1.00 71.62 219 ARG A CA 1
ATOM 1745 C C . ARG A 1 219 ? -3.801 -16.490 -12.415 1.00 71.62 219 ARG A C 1
ATOM 1747 O O . ARG A 1 219 ? -3.859 -17.612 -11.890 1.00 71.62 219 ARG A O 1
ATOM 1754 N N . SER A 1 220 ? -3.002 -15.521 -11.965 1.00 79.38 220 SER A N 1
ATOM 1755 C CA . SER A 1 220 ? -2.024 -15.741 -10.911 1.00 79.38 220 SER A CA 1
ATOM 1756 C C . SER A 1 220 ? -2.714 -16.193 -9.623 1.00 79.38 220 SER A C 1
ATOM 1758 O O . SER A 1 220 ? -3.857 -15.832 -9.317 1.00 79.38 220 SER A O 1
ATOM 1760 N N . ARG A 1 221 ? -2.029 -17.038 -8.844 1.00 83.19 221 ARG A N 1
ATOM 1761 C CA . ARG A 1 221 ? -2.531 -17.468 -7.530 1.00 83.19 221 ARG A CA 1
ATOM 1762 C C . ARG A 1 221 ? -2.775 -16.262 -6.617 1.00 83.19 221 ARG A C 1
ATOM 1764 O O . ARG A 1 221 ? -3.776 -16.250 -5.913 1.00 83.19 221 ARG A O 1
ATOM 1771 N N . ILE A 1 222 ? -1.904 -15.257 -6.696 1.00 81.88 222 ILE A N 1
ATOM 1772 C CA . ILE A 1 222 ? -1.975 -14.023 -5.907 1.00 81.88 222 ILE A CA 1
ATOM 1773 C C . ILE A 1 222 ? -3.244 -13.232 -6.254 1.00 81.88 222 ILE A C 1
ATOM 1775 O O . ILE A 1 222 ? -3.969 -12.840 -5.350 1.00 81.88 222 ILE A O 1
ATOM 1779 N N . SER A 1 223 ? -3.566 -13.071 -7.541 1.00 85.00 223 SER A N 1
ATOM 1780 C CA . SER A 1 223 ? -4.786 -12.388 -7.998 1.00 85.00 223 SER A CA 1
ATOM 1781 C C . SER A 1 223 ? -6.061 -13.066 -7.480 1.00 85.00 223 SER A C 1
ATOM 1783 O O . SER A 1 223 ? -6.940 -12.415 -6.917 1.00 85.00 223 SER A O 1
ATOM 1785 N N . ARG A 1 224 ? -6.134 -14.403 -7.557 1.00 87.25 224 ARG A N 1
ATOM 1786 C CA . ARG A 1 224 ? -7.272 -15.165 -7.006 1.00 87.25 224 ARG A CA 1
ATOM 1787 C C . ARG A 1 224 ? -7.393 -15.033 -5.492 1.00 87.25 224 ARG A C 1
ATOM 1789 O O . ARG A 1 224 ? -8.499 -14.879 -4.986 1.00 87.25 224 ARG A O 1
ATOM 1796 N N . LEU A 1 225 ? -6.267 -15.088 -4.786 1.00 87.94 225 LEU A N 1
ATOM 1797 C CA . LEU A 1 225 ? -6.242 -14.957 -3.334 1.00 87.94 225 LEU A CA 1
ATOM 1798 C C . LEU A 1 225 ? -6.639 -13.544 -2.884 1.00 87.94 225 LEU A C 1
ATOM 1800 O O . LEU A 1 225 ? -7.370 -13.398 -1.910 1.00 87.94 225 LEU A O 1
ATOM 1804 N N . ALA A 1 226 ? -6.209 -12.516 -3.619 1.00 89.56 226 ALA A N 1
ATOM 1805 C CA . ALA A 1 226 ? -6.595 -11.131 -3.380 1.00 89.56 226 ALA A CA 1
ATOM 1806 C C . ALA A 1 226 ? -8.116 -10.943 -3.468 1.00 89.56 226 ALA A C 1
ATOM 1808 O O . ALA A 1 226 ? -8.711 -10.396 -2.544 1.00 89.56 226 ALA A O 1
ATOM 1809 N N . VAL A 1 227 ? -8.758 -11.451 -4.528 1.00 91.50 227 VAL A N 1
ATOM 1810 C CA . VAL A 1 227 ? -10.229 -11.415 -4.653 1.00 91.50 227 VAL A CA 1
ATOM 1811 C C . VAL A 1 227 ? -10.899 -12.167 -3.520 1.00 91.50 227 VAL A C 1
ATOM 1813 O O . VAL A 1 227 ? -11.835 -11.650 -2.929 1.00 91.50 227 VAL A O 1
ATOM 1816 N N . GLN A 1 228 ? -10.418 -13.368 -3.210 1.00 92.94 228 GLN A N 1
ATOM 1817 C CA . GLN A 1 228 ? -11.018 -14.199 -2.175 1.00 92.94 228 GLN A CA 1
ATOM 1818 C C . GLN A 1 228 ? -10.981 -13.517 -0.801 1.00 92.94 228 GLN A C 1
ATOM 1820 O O . GLN A 1 228 ? -11.980 -13.524 -0.088 1.00 92.94 228 GLN A O 1
ATOM 1825 N N . LEU A 1 229 ? -9.859 -12.881 -0.445 1.00 92.44 229 LEU A N 1
ATOM 1826 C CA . LEU A 1 229 ? -9.772 -12.083 0.778 1.00 92.44 229 LEU A CA 1
ATOM 1827 C C . LEU A 1 229 ? -10.770 -10.926 0.780 1.00 92.44 229 LEU A C 1
ATOM 1829 O O . LEU A 1 229 ? -11.399 -10.666 1.801 1.00 92.44 229 LEU A O 1
ATOM 1833 N N . LEU A 1 230 ? -10.895 -10.222 -0.346 1.00 95.31 230 LEU A N 1
ATOM 1834 C CA . LEU A 1 230 ? -11.842 -9.122 -0.470 1.00 95.31 230 LEU A CA 1
ATOM 1835 C C . LEU A 1 230 ? -13.287 -9.604 -0.327 1.00 95.31 230 LEU A C 1
ATOM 1837 O O . LEU A 1 230 ? -14.056 -8.961 0.374 1.00 95.31 230 LEU A O 1
ATOM 1841 N N . GLU A 1 231 ? -13.636 -10.746 -0.918 1.00 95.38 231 GLU A N 1
ATOM 1842 C CA . GLU A 1 231 ? -14.957 -11.361 -0.766 1.00 95.38 231 GLU A CA 1
ATOM 1843 C C . GLU A 1 231 ? -15.264 -11.672 0.700 1.00 95.38 231 GLU A C 1
ATOM 1845 O O . GLU A 1 231 ? -16.318 -11.275 1.184 1.00 95.38 231 GLU A O 1
ATOM 1850 N N . TRP A 1 232 ? -14.320 -12.249 1.446 1.00 95.62 232 TRP A N 1
ATOM 1851 C CA . TRP A 1 232 ? -14.511 -12.465 2.883 1.00 95.62 232 TRP A CA 1
ATOM 1852 C C . TRP A 1 232 ? -14.679 -11.159 3.669 1.00 95.62 232 TRP A C 1
ATOM 1854 O O . TRP A 1 232 ? -15.518 -11.088 4.562 1.00 95.62 232 TRP A O 1
ATOM 1864 N N . VAL A 1 233 ? -13.935 -10.104 3.317 1.00 95.12 233 VAL A N 1
ATOM 1865 C CA . VAL A 1 233 ? -14.110 -8.770 3.924 1.00 95.12 233 VAL A CA 1
ATOM 1866 C C . VAL A 1 233 ? -15.467 -8.148 3.571 1.00 95.12 233 VAL A C 1
ATOM 1868 O O . VAL A 1 233 ? -15.998 -7.359 4.348 1.00 95.12 233 VAL A O 1
ATOM 1871 N N . TRP A 1 234 ? -16.028 -8.448 2.402 1.00 96.44 234 TRP A N 1
ATOM 1872 C CA . TRP A 1 234 ? -17.330 -7.926 1.983 1.00 96.44 234 TRP A CA 1
ATOM 1873 C C . TRP A 1 234 ? -18.503 -8.694 2.587 1.00 96.44 234 TRP A C 1
ATOM 1875 O O . TRP A 1 234 ? -19.544 -8.086 2.829 1.00 96.44 234 TRP A O 1
ATOM 1885 N N . ASP A 1 235 ? -18.327 -9.990 2.835 1.00 95.06 235 ASP A N 1
ATOM 1886 C CA . ASP A 1 235 ? -19.345 -10.860 3.424 1.00 95.06 235 ASP A CA 1
ATOM 1887 C C . ASP A 1 235 ? -19.477 -10.664 4.949 1.00 95.06 235 ASP A C 1
ATOM 1889 O O . ASP A 1 235 ? -20.534 -10.942 5.517 1.00 95.06 235 ASP A O 1
ATOM 1893 N N . ASP A 1 236 ? -18.432 -10.165 5.618 1.00 92.50 236 ASP A N 1
ATOM 1894 C CA . ASP A 1 236 ? -18.438 -9.844 7.049 1.00 92.50 236 ASP A CA 1
ATOM 1895 C C . ASP A 1 236 ? -18.644 -8.335 7.286 1.00 92.50 236 ASP A C 1
ATOM 1897 O O . ASP A 1 236 ? -17.750 -7.514 7.075 1.00 92.50 236 ASP A O 1
ATOM 1901 N N . GLU A 1 237 ? -19.820 -7.955 7.799 1.00 88.62 237 GLU A N 1
ATOM 1902 C CA . GLU A 1 237 ? -20.155 -6.556 8.111 1.00 88.62 237 GLU A CA 1
ATOM 1903 C C . GLU A 1 237 ? -19.175 -5.903 9.105 1.00 88.62 237 GLU A C 1
ATOM 1905 O O . GLU A 1 237 ? -18.968 -4.683 9.064 1.00 88.62 237 GLU A O 1
ATOM 1910 N N . SER A 1 238 ? -18.547 -6.704 9.973 1.00 88.19 238 SER A N 1
ATOM 1911 C CA . SER A 1 238 ? -17.571 -6.246 10.965 1.00 88.19 238 SER A CA 1
ATOM 1912 C C . SER A 1 238 ? -16.159 -6.066 10.393 1.00 88.19 238 SER A C 1
ATOM 1914 O O . SER A 1 238 ? -15.338 -5.364 10.992 1.00 88.19 238 SER A O 1
ATOM 1916 N N . ALA A 1 239 ? -15.873 -6.632 9.217 1.00 91.56 239 ALA A N 1
ATOM 1917 C CA . ALA A 1 239 ? -14.575 -6.549 8.562 1.00 91.56 239 ALA A CA 1
ATOM 1918 C C . ALA A 1 239 ? -14.491 -5.316 7.653 1.00 91.56 239 ALA A C 1
ATOM 1920 O O . ALA A 1 239 ? -15.217 -5.189 6.670 1.00 91.56 239 ALA A O 1
ATOM 1921 N N . PHE A 1 240 ? -13.582 -4.385 7.948 1.00 91.06 240 PHE A N 1
ATOM 1922 C CA . PHE A 1 240 ? -13.404 -3.165 7.153 1.00 91.06 240 PHE A CA 1
ATOM 1923 C C . PHE A 1 240 ? -11.936 -2.763 7.035 1.00 91.06 240 PHE A C 1
ATOM 1925 O O . PHE A 1 240 ? -11.197 -2.758 8.025 1.00 91.06 240 PHE A O 1
ATOM 1932 N N . GLY A 1 241 ? -11.525 -2.381 5.827 1.00 91.50 241 GLY A N 1
ATOM 1933 C CA . GLY A 1 241 ? -10.197 -1.853 5.549 1.00 91.50 241 GLY A CA 1
ATOM 1934 C C . GLY A 1 241 ? -9.069 -2.833 5.876 1.00 91.50 241 GLY A C 1
ATOM 1935 O O . GLY A 1 241 ? -9.236 -4.054 5.839 1.00 91.50 241 GLY A O 1
ATOM 1936 N N . LEU A 1 242 ? -7.918 -2.277 6.266 1.00 89.62 242 LEU A N 1
ATOM 1937 C CA . LEU A 1 242 ? -6.734 -3.039 6.681 1.00 89.62 242 LEU A CA 1
ATOM 1938 C C . LEU A 1 242 ? -7.024 -4.010 7.830 1.00 89.62 242 LEU A C 1
ATOM 1940 O O . LEU A 1 242 ? -6.578 -5.151 7.798 1.00 89.62 242 LEU A O 1
ATOM 1944 N N . SER A 1 243 ? -7.790 -3.571 8.831 1.00 88.00 243 SER A N 1
ATOM 1945 C CA . SER A 1 243 ? -8.144 -4.411 9.979 1.00 88.00 243 SER A CA 1
ATOM 1946 C C . SER A 1 243 ? -9.000 -5.607 9.562 1.00 88.00 243 SER A C 1
ATOM 1948 O O . SER A 1 243 ? -8.797 -6.705 10.075 1.00 88.00 243 SER A O 1
ATOM 1950 N N . GLY A 1 244 ? -9.920 -5.413 8.609 1.00 90.44 244 GLY A N 1
ATOM 1951 C CA . GLY A 1 244 ? -10.706 -6.494 8.015 1.00 90.44 244 GLY A CA 1
ATOM 1952 C C . GLY A 1 244 ? -9.831 -7.500 7.270 1.00 90.44 244 GLY A C 1
ATOM 1953 O O . GLY A 1 244 ? -9.950 -8.699 7.502 1.00 90.44 244 GLY A O 1
ATOM 1954 N N . LEU A 1 245 ? -8.897 -7.021 6.442 1.00 90.62 245 LEU A N 1
ATOM 1955 C CA . LEU A 1 245 ? -7.938 -7.885 5.742 1.00 90.62 245 LEU A CA 1
ATOM 1956 C C . LEU A 1 245 ? -7.087 -8.710 6.720 1.00 90.62 245 LEU A C 1
ATOM 1958 O O . LEU A 1 245 ? -6.974 -9.926 6.567 1.00 90.62 245 LEU A O 1
ATOM 1962 N N . ASP A 1 246 ? -6.532 -8.063 7.747 1.00 87.56 246 ASP A N 1
ATOM 1963 C CA . ASP A 1 246 ? -5.755 -8.718 8.803 1.00 87.56 246 ASP A CA 1
ATOM 1964 C C . ASP A 1 246 ? -6.578 -9.786 9.548 1.00 87.56 246 ASP A C 1
ATOM 1966 O O . ASP A 1 246 ? -6.082 -10.884 9.824 1.00 87.56 246 ASP A O 1
ATOM 1970 N N . ALA A 1 247 ? -7.844 -9.486 9.859 1.00 88.19 247 ALA A N 1
ATOM 1971 C CA . ALA A 1 247 ? -8.751 -10.417 10.521 1.00 88.19 247 ALA A CA 1
ATOM 1972 C C . ALA A 1 247 ? -9.064 -11.637 9.643 1.00 88.19 247 ALA A C 1
ATOM 1974 O O . ALA A 1 247 ? -9.010 -12.762 10.138 1.00 88.19 247 ALA A O 1
ATOM 1975 N N . MET A 1 248 ? -9.325 -11.438 8.348 1.00 91.31 248 MET A N 1
ATOM 1976 C CA . MET A 1 248 ? -9.638 -12.530 7.421 1.00 91.31 248 MET A CA 1
ATOM 1977 C C . MET A 1 248 ? -8.439 -13.448 7.174 1.00 91.31 248 MET A C 1
ATOM 1979 O O . MET A 1 248 ? -8.598 -14.670 7.171 1.00 91.31 248 MET A O 1
ATOM 1983 N N . VAL A 1 249 ? -7.225 -12.898 7.060 1.00 86.50 249 VAL A N 1
ATOM 1984 C CA . VAL A 1 249 ? -5.999 -13.710 6.961 1.00 86.50 249 VAL A CA 1
ATOM 1985 C C . VAL A 1 249 ? -5.821 -14.597 8.193 1.00 86.50 249 VAL A C 1
ATOM 1987 O O . VAL A 1 249 ? -5.554 -15.792 8.052 1.00 86.50 249 VAL A O 1
ATOM 1990 N N . LYS A 1 250 ? -6.025 -14.041 9.394 1.00 84.75 250 LYS A N 1
ATOM 1991 C CA . LYS A 1 250 ? -5.969 -14.796 10.656 1.00 84.75 250 LYS A CA 1
ATOM 1992 C C . LYS A 1 250 ? -7.059 -15.860 10.745 1.00 84.75 250 LYS A C 1
ATOM 1994 O O . LYS A 1 250 ? -6.768 -16.997 11.104 1.00 84.75 250 LYS A O 1
ATOM 1999 N N . HIS A 1 251 ? -8.303 -15.495 10.440 1.00 87.12 251 HIS A N 1
ATOM 2000 C CA . HIS A 1 251 ? -9.461 -16.371 10.600 1.00 87.12 251 HIS A CA 1
ATOM 2001 C C . HIS A 1 251 ? -9.399 -17.588 9.672 1.00 87.12 251 HIS A C 1
ATOM 2003 O O . HIS A 1 251 ? -9.687 -18.706 10.094 1.00 87.12 251 HIS A O 1
ATOM 2009 N N . HIS A 1 252 ? -8.966 -17.382 8.429 1.00 84.25 252 HIS A N 1
ATOM 2010 C CA . HIS A 1 252 ? -8.891 -18.434 7.418 1.00 84.25 252 HIS A CA 1
ATOM 2011 C C . HIS A 1 252 ? -7.517 -19.116 7.329 1.00 84.25 252 HIS A C 1
ATOM 2013 O O . HIS A 1 252 ? -7.318 -19.934 6.432 1.00 84.25 252 HIS A O 1
ATOM 2019 N N . ALA A 1 253 ? -6.588 -18.801 8.245 1.00 79.00 253 ALA A N 1
ATOM 2020 C CA . ALA A 1 253 ? -5.218 -19.325 8.273 1.00 79.00 253 ALA A CA 1
ATOM 2021 C C . ALA A 1 253 ? -4.534 -19.255 6.895 1.00 79.00 253 ALA A C 1
ATOM 2023 O O . ALA A 1 253 ? -3.969 -20.233 6.400 1.00 79.00 253 ALA A O 1
ATOM 2024 N N . VAL A 1 254 ? -4.647 -18.098 6.241 1.00 75.06 254 VAL A N 1
ATOM 2025 C CA . VAL A 1 254 ? -4.071 -17.904 4.912 1.00 75.06 254 VAL A CA 1
ATOM 2026 C C . VAL A 1 254 ? -2.574 -17.668 5.032 1.00 75.06 254 VAL A C 1
ATOM 2028 O O . VAL A 1 254 ? -2.139 -16.625 5.515 1.00 75.06 254 VAL A O 1
ATOM 2031 N N . ASP A 1 255 ? -1.789 -18.588 4.481 1.00 65.88 255 ASP A N 1
ATOM 2032 C CA . ASP A 1 255 ? -0.375 -18.345 4.221 1.00 65.88 255 ASP A CA 1
ATOM 2033 C C . ASP A 1 255 ? -0.232 -17.441 2.989 1.00 65.88 255 ASP A C 1
ATOM 2035 O O . ASP A 1 255 ? -0.301 -17.891 1.838 1.00 65.88 255 ASP A O 1
ATOM 2039 N N . PHE A 1 256 ? -0.034 -16.142 3.225 1.00 63.03 256 PHE A N 1
ATOM 2040 C CA . PHE A 1 256 ? 0.366 -15.194 2.184 1.00 63.03 256 PHE A CA 1
ATOM 2041 C C . PHE A 1 256 ? 1.860 -15.365 1.877 1.00 63.03 256 PHE A C 1
ATOM 2043 O O . PHE A 1 256 ? 2.706 -14.557 2.253 1.00 63.03 256 PHE A O 1
ATOM 2050 N N . CYS A 1 257 ? 2.204 -16.456 1.195 1.00 49.88 257 CYS A N 1
ATOM 2051 C CA . CYS A 1 257 ? 3.525 -16.614 0.600 1.00 49.88 257 CYS A CA 1
ATOM 2052 C C . CYS A 1 257 ? 3.546 -15.922 -0.766 1.00 49.88 257 CYS A C 1
ATOM 2054 O O . CYS A 1 257 ? 2.933 -16.396 -1.722 1.00 49.88 257 CYS A O 1
ATOM 2056 N N . PHE A 1 258 ? 4.278 -14.813 -0.861 1.00 46.19 258 PHE A N 1
ATOM 2057 C CA . PHE A 1 258 ? 4.666 -14.209 -2.141 1.00 46.19 258 PHE A CA 1
ATOM 2058 C C . PHE A 1 258 ? 5.851 -14.930 -2.826 1.00 46.19 258 PHE A C 1
ATOM 2060 O O . PHE A 1 258 ? 6.353 -14.455 -3.841 1.00 46.19 258 PHE A O 1
ATOM 2067 N N . THR A 1 259 ? 6.292 -16.064 -2.274 1.00 31.28 259 THR A N 1
ATOM 2068 C CA . THR A 1 259 ? 7.375 -16.934 -2.773 1.00 31.28 259 THR A CA 1
ATOM 2069 C C . THR A 1 259 ? 6.857 -18.117 -3.570 1.00 31.28 259 THR A C 1
ATOM 2071 O O . THR A 1 259 ? 5.915 -18.774 -3.062 1.00 31.28 259 THR A O 1
#